Protein AF-0000000075185387 (afdb_homodimer)

Organism: Armillaria gallica (NCBI:txid47427)

Secondary structure (DSSP, 8-state):
-----EEEEE-SGGGSHHHHHHH-TT-EEEEEEEEETEEEEE-TTSSEEEEE--STT-EEEEEEEEE-HHHHHHHHHHTTTTTS-EEEEEEEEE--SSSSPPEEEEEEEEE-SS--S-----HHHHHHHHHHHHHHHHHT--HHHIIIIITTTS----/-----EEEEE-SGGGSHHHHHHH-TT-EEEEEEEEETEEEEE-TTSSEEEEE--STT-EEEEEEEEE-HHHHHHHHHHTTTTTS-EEEEEEEEE--SSSSPPEEEEEEEEE-SS--S-----HHHHHHHHHHHHHHHHHT--HHHIIIIITTTS----

Foldseek 3Di:
DPQDKFKAWDQWLVLQVVVLCVLAVPKAWDAKKKAPQKAWAQFPVQTIAIDGHPDPPHITITTIIIGTPVSVVSVCVVCVPPPQWHWDFGWIWGDDPPPDDIDTDTHTDTHRPPTPDHDAHDPVRLVSRLSSVVSCVVRPNDVVSCVVHVCVHRPNPD/DPQDKFKAWDQWLVLQVVVLCVLAVPKAWDAKKKAPQKAWAQFPVQTIAIDGHPDPPHITITTIIIGTPVSVVSVCVVCVPPPQWHWDFGWIWGDDPPPDDIDTDTHTDTHRPPTPDHDAHDPVRLVSRLSSVVSCVVRPNDVVSCVVHVCVHRPNPD

Radius of gyration: 22.97 Å; Cα contacts (8 Å, |Δi|>4): 679; chains: 2; bounding box: 40×70×56 Å

Solvent-accessible surface area (backbone atoms only — not comparable to full-atom values): 16876 Å² total; per-residue (Å²): 124,83,75,62,67,43,40,36,47,29,68,43,51,57,32,14,58,70,57,35,47,51,66,22,72,76,51,39,82,73,44,42,24,36,34,69,44,20,34,63,43,28,13,71,87,16,45,66,36,54,42,84,32,87,54,88,84,31,47,32,69,34,34,31,30,42,28,42,60,67,35,48,54,40,46,36,60,78,46,36,58,68,80,58,18,34,85,39,81,43,70,25,36,37,57,54,86,82,77,53,75,65,41,78,41,71,19,44,34,74,29,32,85,80,54,79,46,78,45,58,55,38,74,74,46,40,57,45,36,49,51,7,48,54,44,36,46,74,69,62,48,56,64,67,56,43,54,67,46,52,44,73,59,40,69,78,89,119,123,84,75,60,68,42,41,35,48,29,68,44,51,58,33,14,57,69,58,36,46,52,66,22,71,76,50,38,83,74,45,43,25,37,35,71,44,20,35,64,44,28,13,70,87,16,44,65,37,54,41,83,32,86,55,89,85,32,45,32,68,33,34,31,29,42,28,42,60,68,35,49,53,40,47,36,59,78,47,36,57,69,79,58,17,34,85,40,80,42,70,26,36,38,59,54,86,81,78,53,76,66,43,80,41,73,19,43,33,73,30,33,84,80,52,79,46,80,45,57,54,37,75,75,46,37,57,45,35,49,49,6,49,53,44,36,46,74,70,62,47,56,63,66,56,42,53,69,46,51,46,71,59,41,68,79,89,119

pLDDT: mean 96.01, std 7.65, range [38.62, 98.94]

Nearest PDB structures (foldseek):
  3cry-assembly1_B  TM=8.091E-01  e=7.549E-11  Homo sapiens
  1vkb-assembly1_A  TM=7.423E-01  e=2.861E-06  Mus musculus
  3jud-assembly1_A  TM=7.050E-01  e=1.858E-05  Homo sapiens
  3juc-assembly1_A  TM=7.286E-01  e=2.610E-05  Homo sapiens
  3jub-assembly1_A  TM=7.193E-01  e=4.601E-05  Homo sapiens

Structure (mmCIF, N/CA/C/O backbone):
data_AF-0000000075185387-model_v1
#
loop_
_entity.id
_entity.type
_entity.pdbx_description
1 polymer gamma-glutamylcyclotransferase
#
loop_
_atom_site.group_PDB
_atom_site.id
_atom_site.type_symbol
_atom_site.label_atom_id
_atom_site.label_alt_id
_atom_site.label_comp_id
_atom_site.label_asym_id
_atom_site.label_entity_id
_atom_site.label_seq_id
_atom_site.pdbx_PDB_ins_code
_atom_site.Cartn_x
_atom_site.Cartn_y
_atom_site.Cartn_z
_atom_site.occupancy
_atom_site.B_iso_or_equiv
_atom_site.auth_seq_id
_atom_site.auth_comp_id
_atom_site.auth_asym_id
_atom_site.auth_atom_id
_atom_site.pdbx_PDB_model_num
ATOM 1 N N . MET A 1 1 ? -2.414 9.75 -19.688 1 38.62 1 MET A N 1
ATOM 2 C CA . MET A 1 1 ? -1.38 8.781 -20.047 1 38.62 1 MET A CA 1
ATOM 3 C C . MET A 1 1 ? -1.893 7.355 -19.891 1 38.62 1 MET A C 1
ATOM 5 O O . MET A 1 1 ? -2.756 7.09 -19.047 1 38.62 1 MET A O 1
ATOM 9 N N . THR A 1 2 ? -1.981 6.668 -20.922 1 44.62 2 THR A N 1
ATOM 10 C CA . THR A 1 2 ? -2.461 5.293 -20.922 1 44.62 2 THR A CA 1
ATOM 11 C C . THR A 1 2 ? -1.855 4.512 -19.766 1 44.62 2 THR A C 1
ATOM 13 O O . THR A 1 2 ? -0.632 4.402 -19.656 1 44.62 2 THR A O 1
ATOM 16 N N . GLU A 1 3 ? -2.48 4.59 -18.641 1 63.81 3 GLU A N 1
ATOM 17 C CA . GLU A 1 3 ? -1.927 3.896 -17.484 1 63.81 3 GLU A CA 1
ATOM 18 C C . GLU A 1 3 ? -1.497 2.477 -17.844 1 63.81 3 GLU A C 1
ATOM 20 O O . GLU A 1 3 ? -2.273 1.717 -18.422 1 63.81 3 GLU A O 1
ATOM 25 N N . ILE A 1 4 ? -0.203 2.27 -18 1 80.69 4 ILE A N 1
ATOM 26 C CA . ILE A 1 4 ? 0.377 0.968 -18.312 1 80.69 4 ILE A CA 1
ATOM 27 C C . ILE A 1 4 ? -0.103 -0.068 -17.297 1 80.69 4 ILE A C 1
ATOM 29 O O . ILE A 1 4 ? -0.065 0.173 -16.078 1 80.69 4 ILE A O 1
ATOM 33 N N . ALA A 1 5 ? -0.858 -0.97 -17.719 1 93.12 5 ALA A N 1
ATOM 34 C CA . ALA A 1 5 ? -1.354 -2.059 -16.891 1 93.12 5 ALA A CA 1
ATOM 35 C C . ALA A 1 5 ? -0.392 -3.244 -16.906 1 93.12 5 ALA A C 1
ATOM 37 O O . ALA A 1 5 ? 0.319 -3.463 -17.891 1 93.12 5 ALA A O 1
ATOM 38 N N . THR A 1 6 ? -0.273 -3.875 -15.828 1 97.88 6 THR A N 1
ATOM 39 C CA . THR A 1 6 ? 0.539 -5.074 -15.648 1 97.88 6 THR A CA 1
ATOM 40 C C . THR A 1 6 ? -0.337 -6.273 -15.289 1 97.88 6 THR A C 1
ATOM 42 O O . THR A 1 6 ? -1.258 -6.152 -14.484 1 97.88 6 THR A O 1
ATOM 45 N N . PHE A 1 7 ? -0.142 -7.348 -15.984 1 98.75 7 PHE A N 1
ATOM 46 C CA . PHE A 1 7 ? -0.748 -8.602 -15.547 1 98.75 7 PHE A CA 1
ATOM 47 C C . PHE A 1 7 ? 0.089 -9.258 -14.453 1 98.75 7 PHE A C 1
ATOM 49 O O . PHE A 1 7 ? 1.302 -9.422 -14.609 1 98.75 7 PHE A O 1
ATOM 56 N N . TYR A 1 8 ? -0.536 -9.531 -13.367 1 98.94 8 TYR A N 1
ATOM 57 C CA . TYR A 1 8 ? 0.112 -10.039 -12.164 1 98.94 8 TYR A CA 1
ATOM 58 C C . TYR A 1 8 ? -0.427 -11.422 -11.797 1 98.94 8 TYR A C 1
ATOM 60 O O . TYR A 1 8 ? -1.643 -11.625 -11.758 1 98.94 8 TYR A O 1
ATOM 68 N N . PHE A 1 9 ? 0.487 -12.414 -11.578 1 98.94 9 PHE A N 1
ATOM 69 C CA . PHE A 1 9 ? 0.147 -13.773 -11.156 1 98.94 9 PHE A CA 1
ATOM 70 C C . PHE A 1 9 ? 0.43 -13.961 -9.672 1 98.94 9 PHE A C 1
ATOM 72 O O . PHE A 1 9 ? 1.589 -13.969 -9.25 1 98.94 9 PHE A O 1
ATOM 79 N N . ALA A 1 10 ? -0.583 -14.133 -8.906 1 98.94 10 ALA A N 1
ATOM 80 C CA . ALA A 1 10 ? -0.498 -14.352 -7.469 1 98.94 10 ALA A CA 1
ATOM 81 C C . ALA A 1 10 ? -0.565 -15.836 -7.125 1 98.94 10 ALA A C 1
ATOM 83 O O . ALA A 1 10 ? -1.501 -16.531 -7.531 1 98.94 10 ALA A O 1
ATOM 84 N N . TYR A 1 11 ? 0.367 -16.281 -6.332 1 98.94 11 TYR A N 1
ATOM 85 C CA . TYR A 1 11 ? 0.376 -17.703 -6.008 1 98.94 11 TYR A CA 1
ATOM 86 C C . TYR A 1 11 ? 0.516 -17.922 -4.508 1 98.94 11 TYR A C 1
ATOM 88 O O . TYR A 1 11 ? 0.38 -19.047 -4.02 1 98.94 11 TYR A O 1
ATOM 96 N N . GLY A 1 12 ? 0.825 -16.891 -3.742 1 98.69 12 GLY A N 1
ATOM 97 C CA . GLY A 1 12 ? 0.916 -16.969 -2.293 1 98.69 12 GLY A CA 1
ATOM 98 C C . GLY A 1 12 ? -0.316 -16.438 -1.589 1 98.69 12 GLY A C 1
ATOM 99 O O . GLY A 1 12 ? -1.442 -16.797 -1.932 1 98.69 12 GLY A O 1
ATOM 100 N N . SER A 1 13 ? -0.056 -15.57 -0.563 1 97.88 13 SER A N 1
ATOM 101 C CA . SER A 1 13 ? -1.166 -15.094 0.258 1 97.88 13 SER A CA 1
ATOM 102 C C . SER A 1 13 ? -2.072 -14.156 -0.526 1 97.88 13 SER A C 1
ATOM 104 O O . SER A 1 13 ? -3.213 -13.906 -0.132 1 97.88 13 SER A O 1
ATOM 106 N N . ASN A 1 14 ? -1.601 -13.602 -1.634 1 98.56 14 ASN A N 1
ATOM 107 C CA . ASN A 1 14 ? -2.436 -12.742 -2.463 1 98.56 14 ASN A CA 1
ATOM 108 C C . ASN A 1 14 ? -3.49 -13.539 -3.221 1 98.56 14 ASN A C 1
ATOM 110 O O . ASN A 1 14 ? -4.277 -12.977 -3.982 1 98.56 14 ASN A O 1
ATOM 114 N N . LEU A 1 15 ? -3.568 -14.836 -2.996 1 98.88 15 LEU A N 1
ATOM 115 C CA . LEU A 1 15 ? -4.738 -15.609 -3.381 1 98.88 15 LEU A CA 1
ATOM 116 C C . LEU A 1 15 ? -5.965 -15.18 -2.58 1 98.88 15 LEU A C 1
ATOM 118 O O . LEU A 1 15 ? -7.102 -15.453 -2.984 1 98.88 15 LEU A O 1
ATOM 122 N N . TRP A 1 16 ? -5.715 -14.68 -1.366 1 98.75 16 TRP A N 1
ATOM 123 C CA . TRP A 1 16 ? -6.793 -14.117 -0.561 1 98.75 16 TRP A CA 1
ATOM 124 C C . TRP A 1 16 ? -7.301 -12.812 -1.166 1 98.75 16 TRP A C 1
ATOM 126 O O . TRP A 1 16 ? -6.676 -11.766 -1.002 1 98.75 16 TRP A O 1
ATOM 136 N N . ARG A 1 17 ? -8.422 -12.875 -1.747 1 98.44 17 ARG A N 1
ATOM 137 C CA . ARG A 1 17 ? -8.93 -11.758 -2.541 1 98.44 17 ARG A CA 1
ATOM 138 C C . ARG A 1 17 ? -9.133 -10.516 -1.678 1 98.44 17 ARG A C 1
ATOM 140 O O . ARG A 1 17 ? -8.906 -9.398 -2.133 1 98.44 17 ARG A O 1
ATOM 147 N N . GLU A 1 18 ? -9.609 -10.664 -0.515 1 97.19 18 GLU A N 1
ATOM 148 C CA . GLU A 1 18 ? -9.773 -9.523 0.374 1 97.19 18 GLU A CA 1
ATOM 149 C C . GLU A 1 18 ? -8.445 -8.812 0.614 1 97.19 18 GLU A C 1
ATOM 151 O O . GLU A 1 18 ? -8.383 -7.582 0.632 1 97.19 18 GLU A O 1
ATOM 156 N N . GLN A 1 19 ? -7.383 -9.578 0.832 1 96.69 19 GLN A N 1
ATOM 157 C CA . GLN A 1 19 ? -6.055 -9 0.987 1 96.69 19 GLN A CA 1
ATOM 158 C C . GLN A 1 19 ? -5.645 -8.219 -0.26 1 96.69 19 GLN A C 1
ATOM 160 O O . GLN A 1 19 ? -5.098 -7.121 -0.159 1 96.69 19 GLN A O 1
ATOM 165 N N . MET A 1 20 ? -5.906 -8.742 -1.462 1 97.81 20 MET A N 1
ATOM 166 C CA . MET A 1 20 ? -5.578 -8.062 -2.711 1 97.81 20 MET A CA 1
ATOM 167 C C . MET A 1 20 ? -6.348 -6.746 -2.834 1 97.81 20 MET A C 1
ATOM 169 O O . MET A 1 20 ? -5.785 -5.734 -3.254 1 97.81 20 MET A O 1
ATOM 173 N N . ASN A 1 21 ? -7.59 -6.801 -2.443 1 96 21 ASN A N 1
ATOM 174 C CA . ASN A 1 21 ? -8.414 -5.598 -2.523 1 96 21 ASN A CA 1
ATOM 175 C C . ASN A 1 21 ? -7.895 -4.5 -1.598 1 96 21 ASN A C 1
ATOM 177 O O . ASN A 1 21 ? -7.996 -3.314 -1.916 1 96 21 ASN A O 1
ATOM 181 N N . LEU A 1 22 ? -7.387 -4.922 -0.472 1 92.69 22 LEU A N 1
ATOM 182 C CA . LEU A 1 22 ? -6.84 -3.967 0.484 1 92.69 22 LEU A CA 1
ATOM 183 C C . LEU A 1 22 ? -5.516 -3.396 -0.016 1 92.69 22 LEU A C 1
ATOM 185 O O . LEU A 1 22 ? -5.289 -2.186 0.058 1 92.69 22 LEU A O 1
ATOM 189 N N . ARG A 1 23 ? -4.68 -4.191 -0.565 1 93.81 23 ARG A N 1
ATOM 190 C CA . ARG A 1 23 ? -3.346 -3.795 -1.008 1 93.81 23 ARG A CA 1
ATOM 191 C C . ARG A 1 23 ? -3.412 -3.037 -2.33 1 93.81 23 ARG A C 1
ATOM 193 O O . ARG A 1 23 ? -2.678 -2.068 -2.533 1 93.81 23 ARG A O 1
ATOM 200 N N . CYS A 1 24 ? -4.254 -3.516 -3.184 1 95.62 24 CYS A N 1
ATOM 201 C CA . CYS A 1 24 ? -4.402 -3.031 -4.551 1 95.62 24 CYS A CA 1
ATOM 202 C C . CYS A 1 24 ? -5.863 -2.76 -4.879 1 95.62 24 CYS A C 1
ATOM 204 O O . CYS A 1 24 ? -6.5 -3.539 -5.594 1 95.62 24 CYS A O 1
ATOM 206 N N . PRO A 1 25 ? -6.301 -1.621 -4.508 1 92.5 25 PRO A N 1
ATOM 207 C CA . PRO A 1 25 ? -7.738 -1.376 -4.625 1 92.5 25 PRO A CA 1
ATOM 208 C C . PRO A 1 25 ? -8.211 -1.287 -6.074 1 92.5 25 PRO A C 1
ATOM 210 O O . PRO A 1 25 ? -9.398 -1.481 -6.355 1 92.5 25 PRO A O 1
ATOM 213 N N . GLU A 1 26 ? -7.332 -1.021 -6.977 1 93.5 26 GLU A N 1
ATOM 214 C CA . GLU A 1 26 ? -7.742 -0.862 -8.367 1 93.5 26 GLU A CA 1
ATOM 215 C C . GLU A 1 26 ? -7.527 -2.148 -9.156 1 93.5 26 GLU A C 1
ATOM 217 O O . GLU A 1 26 ? -7.613 -2.152 -10.391 1 93.5 26 GLU A O 1
ATOM 222 N N . ASN A 1 27 ? -7.199 -3.205 -8.43 1 97.06 27 ASN A N 1
ATOM 223 C CA . ASN A 1 27 ? -6.922 -4.449 -9.141 1 97.06 27 ASN A CA 1
ATOM 224 C C . ASN A 1 27 ? -8.156 -4.977 -9.859 1 97.06 27 ASN A C 1
ATOM 226 O O . ASN A 1 27 ? -9.289 -4.695 -9.445 1 97.06 27 ASN A O 1
ATOM 230 N N . ASN A 1 28 ? -7.953 -5.727 -10.945 1 98.12 28 ASN A N 1
ATOM 231 C CA . ASN A 1 28 ? -8.992 -6.453 -11.672 1 98.12 28 ASN A CA 1
ATOM 232 C C . ASN A 1 28 ? -8.688 -7.945 -11.734 1 98.12 28 ASN A C 1
ATOM 234 O O . ASN A 1 28 ? -7.734 -8.359 -12.391 1 98.12 28 ASN A O 1
ATOM 238 N N . PHE A 1 29 ? -9.547 -8.672 -11.086 1 98.5 29 PHE A N 1
ATOM 239 C CA . PHE A 1 29 ? -9.398 -10.125 -11.086 1 98.5 29 PHE A CA 1
ATOM 240 C C . PHE A 1 29 ? -9.789 -10.711 -12.438 1 98.5 29 PHE A C 1
ATOM 242 O O . PHE A 1 29 ? -10.898 -10.477 -12.922 1 98.5 29 PHE A O 1
ATOM 249 N N . LEU A 1 30 ? -8.898 -11.531 -13.039 1 97.81 30 LEU A N 1
ATOM 250 C CA . LEU A 1 30 ? -9.148 -12.062 -14.375 1 97.81 30 LEU A CA 1
ATOM 251 C C . LEU A 1 30 ? -9.539 -13.531 -14.312 1 97.81 30 LEU A C 1
ATOM 253 O O . LEU A 1 30 ? -10.211 -14.039 -15.211 1 97.81 30 LEU A O 1
ATOM 257 N N . GLY A 1 31 ? -9.047 -14.258 -13.281 1 98.12 31 GLY A N 1
ATOM 258 C CA . GLY A 1 31 ? -9.367 -15.672 -13.141 1 98.12 31 GLY A CA 1
ATOM 259 C C . GLY A 1 31 ? -8.188 -16.516 -12.695 1 98.12 31 GLY A C 1
ATOM 260 O O . GLY A 1 31 ? -7.184 -15.977 -12.219 1 98.12 31 GLY A O 1
ATOM 261 N N . VAL A 1 32 ? -8.414 -17.859 -12.844 1 98.75 32 VAL A N 1
ATOM 262 C CA . VAL A 1 32 ? -7.395 -18.828 -12.438 1 98.75 32 VAL A CA 1
ATOM 263 C C . VAL A 1 32 ? -6.344 -18.969 -13.531 1 98.75 32 VAL A C 1
ATOM 265 O O . VAL A 1 32 ? -6.68 -19.016 -14.719 1 98.75 32 VAL A O 1
ATOM 268 N N . GLY A 1 33 ? -5.109 -18.938 -13.133 1 98.81 33 GLY A N 1
ATOM 269 C CA . GLY A 1 33 ? -4 -19.141 -14.047 1 98.81 33 GLY A CA 1
ATOM 270 C C . GLY A 1 33 ? -3.148 -20.359 -13.695 1 98.81 33 GLY A C 1
ATOM 271 O O . GLY A 1 33 ? -3.229 -20.859 -12.578 1 98.81 33 GLY A O 1
ATOM 272 N N . LEU A 1 34 ? -2.418 -20.766 -14.68 1 98.75 34 LEU A N 1
ATOM 273 C CA . LEU A 1 34 ? -1.511 -21.891 -14.516 1 98.75 34 LEU A CA 1
ATOM 274 C C . LEU A 1 34 ? -0.102 -21.531 -14.969 1 98.75 34 LEU A C 1
ATOM 276 O O . LEU A 1 34 ? 0.104 -21.156 -16.125 1 98.75 34 LEU A O 1
ATOM 280 N N . LEU A 1 35 ? 0.828 -21.5 -14.039 1 98.88 35 LEU A N 1
ATOM 281 C CA . LEU A 1 35 ? 2.252 -21.375 -14.336 1 98.88 35 LEU A CA 1
ATOM 282 C C . LEU A 1 35 ? 2.893 -22.75 -14.516 1 98.88 35 LEU A C 1
ATOM 284 O O . LEU A 1 35 ? 3.131 -23.453 -13.539 1 98.88 35 LEU A O 1
ATOM 288 N N . LYS A 1 36 ? 3.203 -23.078 -15.719 1 98.19 36 LYS A N 1
ATOM 289 C CA . LYS A 1 36 ? 3.658 -24.438 -16.047 1 98.19 36 LYS A CA 1
ATOM 290 C C . LYS A 1 36 ? 5.137 -24.609 -15.711 1 98.19 36 LYS A C 1
ATOM 292 O O . LYS A 1 36 ? 5.922 -23.672 -15.836 1 98.19 36 LYS A O 1
ATOM 297 N N . GLU A 1 37 ? 5.496 -25.766 -15.289 1 98.25 37 GLU A N 1
ATOM 298 C CA . GLU A 1 37 ? 6.871 -26.219 -15.094 1 98.25 37 GLU A CA 1
ATOM 299 C C . GLU A 1 37 ? 7.539 -25.453 -13.953 1 98.25 37 GLU A C 1
ATOM 301 O O . GLU A 1 37 ? 8.727 -25.125 -14.023 1 98.25 37 GLU A O 1
ATOM 306 N N . TRP A 1 38 ? 6.789 -25.094 -12.945 1 98.75 38 TRP A N 1
ATOM 307 C CA . TRP A 1 38 ? 7.238 -24.547 -11.664 1 98.75 38 TRP A CA 1
ATOM 308 C C . TRP A 1 38 ? 6.645 -25.344 -10.5 1 98.75 38 TRP A C 1
ATOM 310 O O . TRP A 1 38 ? 5.578 -25.953 -10.633 1 98.75 38 TRP A O 1
ATOM 320 N N . ARG A 1 39 ? 7.289 -25.297 -9.406 1 98.75 39 ARG A N 1
ATOM 321 C CA . ARG A 1 39 ? 6.812 -25.969 -8.203 1 98.75 39 ARG A CA 1
ATOM 322 C C . ARG A 1 39 ? 6.621 -24.984 -7.062 1 98.75 39 ARG A C 1
ATOM 324 O O . ARG A 1 39 ? 7.48 -24.141 -6.809 1 98.75 39 ARG A O 1
ATOM 331 N N . TRP A 1 40 ? 5.5 -25.062 -6.398 1 98.81 40 TRP A N 1
ATOM 332 C CA . TRP A 1 40 ? 5.145 -24.25 -5.23 1 98.81 40 TRP A CA 1
ATOM 333 C C . TRP A 1 40 ? 5.762 -24.844 -3.963 1 98.81 40 TRP A C 1
ATOM 335 O O . TRP A 1 40 ? 5.77 -26.062 -3.775 1 98.81 40 TRP A O 1
ATOM 345 N N . PHE A 1 41 ? 6.301 -24.016 -3.066 1 98.81 41 PHE A N 1
ATOM 346 C CA . PHE A 1 41 ? 6.816 -24.469 -1.782 1 98.81 41 PHE A CA 1
ATOM 347 C C . PHE A 1 41 ? 6.918 -23.312 -0.796 1 98.81 41 PHE A C 1
ATOM 349 O O . PHE A 1 41 ? 6.617 -22.172 -1.143 1 98.81 41 PHE A O 1
ATOM 356 N N . ILE A 1 42 ? 7.191 -23.609 0.501 1 98.94 42 ILE A N 1
ATOM 357 C CA . ILE A 1 42 ? 7.5 -22.594 1.507 1 98.94 42 ILE A CA 1
ATOM 358 C C . ILE A 1 42 ? 9.016 -22.469 1.663 1 98.94 42 ILE A C 1
ATOM 360 O O . ILE A 1 42 ? 9.711 -23.469 1.874 1 98.94 42 ILE A O 1
ATOM 364 N N . ASN A 1 43 ? 9.477 -21.266 1.512 1 98.62 43 ASN A N 1
ATOM 365 C CA . ASN A 1 43 ? 10.922 -21.047 1.551 1 98.62 43 ASN A CA 1
ATOM 366 C C . ASN A 1 43 ? 11.414 -20.828 2.977 1 98.62 43 ASN A C 1
ATOM 368 O O . ASN A 1 43 ? 10.641 -20.938 3.932 1 98.62 43 ASN A O 1
ATOM 372 N N . LYS A 1 44 ? 12.664 -20.453 3.104 1 98.38 44 LYS A N 1
ATOM 373 C CA . LYS A 1 44 ? 13.328 -20.359 4.402 1 98.38 44 LYS A CA 1
ATOM 374 C C . LYS A 1 44 ? 12.797 -19.188 5.219 1 98.38 44 LYS A C 1
ATOM 376 O O . LYS A 1 44 ? 12.898 -19.188 6.445 1 98.38 44 LYS A O 1
ATOM 381 N N . ARG A 1 45 ? 12.266 -18.219 4.598 1 97.81 45 ARG A N 1
ATOM 382 C CA . ARG A 1 45 ? 11.672 -17.094 5.32 1 97.81 45 ARG A CA 1
ATOM 383 C C . ARG A 1 45 ? 10.297 -17.453 5.863 1 97.81 45 ARG A C 1
ATOM 385 O O . ARG A 1 45 ? 9.727 -16.719 6.664 1 97.81 45 ARG A O 1
ATOM 392 N N . GLY A 1 46 ? 9.75 -18.562 5.371 1 98.62 46 GLY A N 1
ATOM 393 C CA . GLY A 1 46 ? 8.453 -19.031 5.852 1 98.62 46 GLY A CA 1
ATOM 394 C C . GLY A 1 46 ? 7.297 -18.578 4.988 1 98.62 46 GLY A C 1
ATOM 395 O O . GLY A 1 46 ? 6.152 -18.547 5.438 1 98.62 46 GLY A O 1
ATOM 396 N N . TYR A 1 47 ? 7.574 -18.156 3.75 1 98.75 47 TYR A N 1
ATOM 397 C CA . TYR A 1 47 ? 6.543 -17.688 2.83 1 98.75 47 TYR A CA 1
ATOM 398 C C . TYR A 1 47 ? 6.559 -18.5 1.539 1 98.75 47 TYR A C 1
ATOM 400 O O . TYR A 1 47 ? 7.574 -19.109 1.192 1 98.75 47 TYR A O 1
ATOM 408 N N . ALA A 1 48 ? 5.441 -18.5 0.852 1 98.88 48 ALA A N 1
ATOM 409 C CA . ALA A 1 48 ? 5.32 -19.234 -0.405 1 98.88 48 ALA A CA 1
ATOM 410 C C . ALA A 1 48 ? 6.32 -18.719 -1.438 1 98.88 48 ALA A C 1
ATOM 412 O O . ALA A 1 48 ? 6.594 -17.516 -1.505 1 98.88 48 ALA A O 1
ATOM 413 N N . ASN A 1 49 ? 6.789 -19.609 -2.203 1 98.88 49 ASN A N 1
ATOM 414 C CA . ASN A 1 49 ? 7.668 -19.328 -3.334 1 98.88 49 ASN A CA 1
ATOM 415 C C . ASN A 1 49 ? 7.48 -20.359 -4.449 1 98.88 49 ASN A C 1
ATOM 417 O O . ASN A 1 49 ? 6.68 -21.297 -4.312 1 98.88 49 ASN A O 1
ATOM 421 N N . VAL A 1 50 ? 8.102 -20.078 -5.59 1 98.88 50 VAL A N 1
ATOM 422 C CA . VAL A 1 50 ? 8.07 -21.031 -6.699 1 98.88 50 VAL A CA 1
ATOM 423 C C . VAL A 1 50 ? 9.484 -21.219 -7.258 1 98.88 50 VAL A C 1
ATOM 425 O O . VAL A 1 50 ? 10.312 -20.312 -7.176 1 98.88 50 VAL A O 1
ATOM 428 N N . VAL A 1 51 ? 9.742 -22.391 -7.754 1 98.69 51 VAL A N 1
ATOM 429 C CA . VAL A 1 51 ? 11.023 -22.734 -8.375 1 98.69 51 VAL A CA 1
ATOM 430 C C . VAL A 1 51 ? 10.781 -23.5 -9.664 1 98.69 51 VAL A C 1
ATOM 432 O O . VAL A 1 51 ? 9.828 -24.281 -9.766 1 98.69 51 VAL A O 1
ATOM 435 N N . PRO A 1 52 ? 11.625 -23.234 -10.711 1 98.25 52 PRO A N 1
ATOM 436 C CA . PRO A 1 52 ? 11.461 -24.062 -11.906 1 98.25 52 PRO A CA 1
ATOM 437 C C . PRO A 1 52 ? 11.562 -25.562 -11.602 1 98.25 52 PRO A C 1
ATOM 439 O O . PRO A 1 52 ? 12.383 -25.969 -10.781 1 98.25 52 PRO A O 1
ATOM 442 N N . SER A 1 53 ? 10.727 -26.297 -12.211 1 97.75 53 SER A N 1
ATOM 443 C CA . SER A 1 53 ? 10.719 -27.734 -12.008 1 97.75 53 SER A CA 1
ATOM 444 C C . SER A 1 53 ? 10.328 -28.469 -13.289 1 97.75 53 SER A C 1
ATOM 446 O O . SER A 1 53 ? 9.359 -28.109 -13.953 1 97.75 53 SER A O 1
ATOM 448 N N . LYS A 1 54 ? 11.07 -29.562 -13.641 1 92.5 54 LYS A N 1
ATOM 449 C CA . LYS A 1 54 ? 10.797 -30.375 -14.82 1 92.5 54 LYS A CA 1
ATOM 450 C C . LYS A 1 54 ? 10.078 -31.672 -14.438 1 92.5 54 LYS A C 1
ATOM 452 O O . LYS A 1 54 ? 9.836 -32.531 -15.289 1 92.5 54 LYS A O 1
ATOM 457 N N . GLU A 1 55 ? 9.82 -31.719 -13.195 1 93.62 55 GLU A N 1
ATOM 458 C CA . GLU A 1 55 ? 9.086 -32.906 -12.758 1 93.62 55 GLU A CA 1
ATOM 459 C C . GLU A 1 55 ? 7.664 -32.906 -13.305 1 93.62 55 GLU A C 1
ATOM 461 O O . GLU A 1 55 ? 7.004 -31.859 -13.328 1 93.62 55 GLU A O 1
ATOM 466 N N . ALA A 1 56 ? 7.254 -34.094 -13.773 1 90.31 56 ALA A N 1
ATOM 467 C CA . ALA A 1 56 ? 5.926 -34.219 -14.367 1 90.31 56 ALA A CA 1
ATOM 468 C C . ALA A 1 56 ? 4.84 -33.812 -13.383 1 90.31 56 ALA A C 1
ATOM 470 O O . ALA A 1 56 ? 4.844 -34.219 -12.227 1 90.31 56 ALA A O 1
ATOM 471 N N . GLY A 1 57 ? 3.936 -32.875 -13.742 1 89.75 57 GLY A N 1
ATOM 472 C CA . GLY A 1 57 ? 2.812 -32.469 -12.914 1 89.75 57 GLY A CA 1
ATOM 473 C C . GLY A 1 57 ? 3.078 -31.188 -12.148 1 89.75 57 GLY A C 1
ATOM 474 O O . GLY A 1 57 ? 2.152 -30.578 -11.609 1 89.75 57 GLY A O 1
ATOM 475 N N . ASP A 1 58 ? 4.402 -30.844 -12.086 1 96.44 58 ASP A N 1
ATOM 476 C CA . ASP A 1 58 ? 4.723 -29.609 -11.383 1 96.44 58 ASP A CA 1
ATOM 477 C C . ASP A 1 58 ? 4.242 -28.391 -12.172 1 96.44 58 ASP A C 1
ATOM 479 O O . ASP A 1 58 ? 4.863 -28 -13.156 1 96.44 58 ASP A O 1
ATOM 483 N N . ASP A 1 59 ? 3.193 -27.891 -11.773 1 98.19 59 ASP A N 1
ATOM 484 C CA . ASP A 1 59 ? 2.584 -26.641 -12.211 1 98.19 59 ASP A CA 1
ATOM 485 C C . ASP A 1 59 ? 2.01 -25.859 -11.031 1 98.19 59 ASP A C 1
ATOM 487 O O . ASP A 1 59 ? 1.643 -26.453 -10.008 1 98.19 59 ASP A O 1
ATOM 491 N N . VAL A 1 60 ? 1.967 -24.609 -11.156 1 98.94 60 VAL A N 1
ATOM 492 C CA . VAL A 1 60 ? 1.467 -23.781 -10.062 1 98.94 60 VAL A CA 1
ATOM 493 C C . VAL A 1 60 ? 0.161 -23.109 -10.484 1 98.94 60 VAL A C 1
ATOM 495 O O . VAL A 1 60 ? 0.125 -22.375 -11.469 1 98.94 60 VAL A O 1
ATOM 498 N N . TYR A 1 61 ? -0.887 -23.422 -9.742 1 98.94 61 TYR A N 1
ATOM 499 C CA . TYR A 1 61 ? -2.141 -22.703 -9.891 1 98.94 61 TYR A CA 1
ATOM 500 C C . TYR A 1 61 ? -2.115 -21.406 -9.094 1 98.94 61 TYR A C 1
ATOM 502 O O . TYR A 1 61 ? -1.578 -21.359 -7.984 1 98.94 61 TYR A O 1
ATOM 510 N N . GLY A 1 62 ? -2.684 -20.391 -9.594 1 98.94 62 GLY A N 1
ATOM 511 C CA . GLY A 1 62 ? -2.799 -19.109 -8.93 1 98.94 62 GLY A CA 1
ATOM 512 C C . GLY A 1 62 ? -3.859 -18.203 -9.539 1 98.94 62 GLY A C 1
ATOM 513 O O . GLY A 1 62 ? -4.777 -18.688 -10.211 1 98.94 62 GLY A O 1
ATOM 514 N N . PHE A 1 63 ? -3.828 -16.984 -9.172 1 98.94 63 PHE A N 1
ATOM 515 C CA . PHE A 1 63 ? -4.773 -16 -9.688 1 98.94 63 PHE A CA 1
ATOM 516 C C . PHE A 1 63 ? -4.078 -15.008 -10.609 1 98.94 63 PHE A C 1
ATOM 518 O O . PHE A 1 63 ? -2.949 -14.586 -10.336 1 98.94 63 PHE A O 1
ATOM 525 N N . LEU A 1 64 ? -4.77 -14.602 -11.656 1 98.75 64 LEU A N 1
ATOM 526 C CA . LEU A 1 64 ? -4.32 -13.531 -12.539 1 98.75 64 LEU A CA 1
ATOM 527 C C . LEU A 1 64 ? -5.102 -12.25 -12.281 1 98.75 64 LEU A C 1
ATOM 529 O O . LEU A 1 64 ? -6.328 -12.273 -12.156 1 98.75 64 LEU A O 1
ATOM 533 N N . TYR A 1 65 ? -4.359 -11.172 -12.117 1 98.81 65 TYR A N 1
ATOM 534 C CA . TYR A 1 65 ? -4.926 -9.836 -11.969 1 98.81 65 TYR A CA 1
ATOM 535 C C . TYR A 1 65 ? -4.379 -8.891 -13.031 1 98.81 65 TYR A C 1
ATOM 537 O O . TYR A 1 65 ? -3.248 -9.055 -13.492 1 98.81 65 TYR A O 1
ATOM 545 N N . LYS A 1 66 ? -5.176 -8.016 -13.398 1 98.56 66 LYS A N 1
ATOM 546 C CA . LYS A 1 66 ? -4.695 -6.789 -14.031 1 98.56 66 LYS A CA 1
ATOM 547 C C . LYS A 1 66 ? -4.527 -5.672 -13.008 1 98.56 66 LYS A C 1
ATOM 549 O O . LYS A 1 66 ? -5.453 -5.371 -12.25 1 98.56 66 LYS A O 1
ATOM 554 N N . ILE A 1 67 ? -3.277 -5.047 -12.922 1 98.25 67 ILE A N 1
ATOM 555 C CA . ILE A 1 67 ? -3.027 -4.02 -11.914 1 98.25 67 ILE A CA 1
ATOM 556 C C . ILE A 1 67 ? -2.395 -2.797 -12.578 1 98.25 67 ILE A C 1
ATOM 558 O O . ILE A 1 67 ? -1.728 -2.916 -13.609 1 98.25 67 ILE A O 1
ATOM 562 N N . ASN A 1 68 ? -2.639 -1.6 -11.977 1 96.81 68 ASN A N 1
ATOM 563 C CA . ASN A 1 68 ? -1.986 -0.392 -12.469 1 96.81 68 ASN A CA 1
ATOM 564 C C . ASN A 1 68 ? -0.632 -0.173 -11.805 1 96.81 68 ASN A C 1
ATOM 566 O O . ASN A 1 68 ? -0.21 -0.975 -10.969 1 96.81 68 ASN A O 1
ATOM 570 N N . THR A 1 69 ? 0.048 0.801 -12.242 1 95.94 69 THR A N 1
ATOM 571 C CA . THR A 1 69 ? 1.411 1.058 -11.789 1 95.94 69 THR A CA 1
ATOM 572 C C . THR A 1 69 ? 1.443 1.303 -10.289 1 95.94 69 THR A C 1
ATOM 574 O O . THR A 1 69 ? 2.354 0.837 -9.594 1 95.94 69 THR A O 1
ATOM 577 N N . LYS A 1 70 ? 0.538 2.045 -9.719 1 93.31 70 LYS A N 1
ATOM 578 C CA . LYS A 1 70 ? 0.486 2.32 -8.281 1 93.31 70 LYS A CA 1
ATOM 579 C C . LYS A 1 70 ? 0.315 1.034 -7.48 1 93.31 70 LYS A C 1
ATOM 581 O O . LYS A 1 70 ? 1.013 0.82 -6.484 1 93.31 70 LYS A O 1
ATOM 586 N N . ASP A 1 71 ? -0.615 0.234 -7.945 1 96.44 71 ASP A N 1
ATOM 587 C CA . ASP A 1 71 ? -0.823 -1.056 -7.297 1 96.44 71 ASP A CA 1
ATOM 588 C C . ASP A 1 71 ? 0.449 -1.899 -7.332 1 96.44 71 ASP A C 1
ATOM 590 O O . ASP A 1 71 ? 0.788 -2.562 -6.348 1 96.44 71 ASP A O 1
ATOM 594 N N . GLU A 1 72 ? 1.102 -1.914 -8.461 1 98 72 GLU A N 1
ATOM 595 C CA . GLU A 1 72 ? 2.35 -2.664 -8.562 1 98 72 GLU A CA 1
ATOM 596 C C . GLU A 1 72 ? 3.391 -2.141 -7.574 1 98 72 GLU A C 1
ATOM 598 O O . GLU A 1 72 ? 4.105 -2.922 -6.945 1 98 72 GLU A O 1
ATOM 603 N N . ASP A 1 73 ? 3.516 -0.83 -7.484 1 96.62 73 ASP A N 1
ATOM 604 C CA . ASP A 1 73 ? 4.453 -0.223 -6.547 1 96.62 73 ASP A CA 1
ATOM 605 C C . ASP A 1 73 ? 4.141 -0.641 -5.109 1 96.62 73 ASP A C 1
ATOM 607 O O . ASP A 1 73 ? 5.051 -0.889 -4.316 1 96.62 73 ASP A O 1
ATOM 611 N N . VAL A 1 74 ? 2.908 -0.676 -4.777 1 96.81 74 VAL A N 1
ATOM 612 C CA . VAL A 1 74 ? 2.484 -1.104 -3.449 1 96.81 74 VAL A CA 1
ATOM 613 C C . VAL A 1 74 ? 2.857 -2.568 -3.234 1 96.81 74 VAL A C 1
ATOM 615 O O . VAL A 1 74 ? 3.412 -2.93 -2.193 1 96.81 74 VAL A O 1
ATOM 618 N N . LEU A 1 75 ? 2.572 -3.41 -4.211 1 97.94 75 LEU A N 1
ATOM 619 C CA . LEU A 1 75 ? 2.943 -4.816 -4.109 1 97.94 75 LEU A CA 1
ATOM 620 C C . LEU A 1 75 ? 4.449 -4.973 -3.922 1 97.94 75 LEU A C 1
ATOM 622 O O . LEU A 1 75 ? 4.898 -5.852 -3.186 1 97.94 75 LEU A O 1
ATOM 626 N N . ASP A 1 76 ? 5.203 -4.133 -4.688 1 98 76 ASP A N 1
ATOM 627 C CA . ASP A 1 76 ? 6.656 -4.191 -4.555 1 98 76 ASP A CA 1
ATOM 628 C C . ASP A 1 76 ? 7.082 -3.988 -3.102 1 98 76 ASP A C 1
ATOM 630 O O . ASP A 1 76 ? 8.055 -4.594 -2.645 1 98 76 ASP A O 1
ATOM 634 N N . VAL A 1 77 ? 6.402 -3.156 -2.41 1 96.75 77 VAL A N 1
ATOM 635 C CA . VAL A 1 77 ? 6.707 -2.914 -1.004 1 96.75 77 VAL A CA 1
ATOM 636 C C . VAL A 1 77 ? 6.391 -4.164 -0.185 1 96.75 77 VAL A C 1
ATOM 638 O O . VAL A 1 77 ? 7.227 -4.633 0.593 1 96.75 77 VAL A O 1
ATOM 641 N N . TYR A 1 78 ? 5.258 -4.75 -0.351 1 96.06 78 TYR A N 1
ATOM 642 C CA . TYR A 1 78 ? 4.828 -5.914 0.422 1 96.06 78 TYR A CA 1
ATOM 643 C C . TYR A 1 78 ? 5.711 -7.121 0.126 1 96.06 78 TYR A C 1
ATOM 645 O O . TYR A 1 78 ? 5.953 -7.949 1.006 1 96.06 78 TYR A O 1
ATOM 653 N N . GLU A 1 79 ? 6.203 -7.176 -1.119 1 97.25 79 GLU A N 1
ATOM 654 C CA . GLU A 1 79 ? 7.008 -8.32 -1.532 1 97.25 79 GLU A CA 1
ATOM 655 C C . GLU A 1 79 ? 8.492 -8.078 -1.271 1 97.25 79 GLU A C 1
ATOM 657 O O . GLU A 1 79 ? 9.328 -8.938 -1.546 1 97.25 79 GLU A O 1
ATOM 662 N N . GLY A 1 80 ? 8.805 -6.922 -0.745 1 96.5 80 GLY A N 1
ATOM 663 C CA . GLY A 1 80 ? 10.18 -6.617 -0.397 1 96.5 80 GLY A CA 1
ATOM 664 C C . GLY A 1 80 ? 11.102 -6.57 -1.601 1 96.5 80 GLY A C 1
ATOM 665 O O . GLY A 1 80 ? 12.242 -7.043 -1.535 1 96.5 80 GLY A O 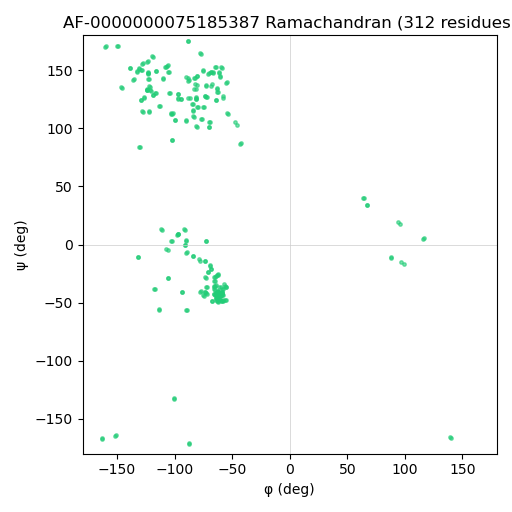1
ATOM 666 N N . VAL A 1 81 ? 10.641 -6.012 -2.707 1 96.81 81 VAL A N 1
ATOM 667 C CA . VAL A 1 81 ? 11.445 -5.93 -3.92 1 96.81 81 VAL A CA 1
ATOM 668 C C . VAL A 1 81 ? 12.547 -4.883 -3.742 1 96.81 81 VAL A C 1
ATOM 670 O O . VAL A 1 81 ? 12.289 -3.779 -3.262 1 96.81 81 VAL A O 1
ATOM 673 N N . PRO A 1 82 ? 13.727 -5.301 -4.211 1 95.31 82 PRO A N 1
ATOM 674 C CA . PRO A 1 82 ? 14.141 -6.562 -4.824 1 95.31 82 PRO A CA 1
ATOM 675 C C . PRO A 1 82 ? 14.805 -7.512 -3.832 1 95.31 82 PRO A C 1
ATOM 677 O O . PRO A 1 82 ? 15.328 -8.562 -4.227 1 95.31 82 PRO A O 1
ATOM 680 N N . THR A 1 83 ? 14.758 -7.133 -2.588 1 95.44 83 THR A N 1
ATOM 681 C CA . THR A 1 83 ? 15.594 -7.828 -1.619 1 95.44 83 THR A CA 1
ATOM 682 C C . THR A 1 83 ? 15.023 -9.203 -1.295 1 95.44 83 THR A C 1
ATOM 684 O O . THR A 1 83 ? 15.75 -10.195 -1.271 1 95.44 83 THR A O 1
ATOM 687 N N . SER A 1 84 ? 13.727 -9.336 -1.069 1 97 84 SER A N 1
ATOM 688 C CA . SER A 1 84 ? 13.078 -10.594 -0.721 1 97 84 SER A CA 1
ATOM 689 C C . SER A 1 84 ? 12.633 -11.352 -1.968 1 97 84 SER A C 1
ATOM 691 O O . SER A 1 84 ? 13.023 -12.5 -2.178 1 97 84 SER A O 1
ATOM 693 N N . TYR A 1 85 ? 11.844 -10.703 -2.775 1 98.56 85 TYR A N 1
ATOM 694 C CA . TYR A 1 85 ? 11.43 -11.266 -4.051 1 98.56 85 TYR A CA 1
ATOM 695 C C . TYR A 1 85 ? 11.953 -10.438 -5.215 1 98.56 85 TYR A C 1
ATOM 697 O O . TYR A 1 85 ? 12.109 -9.219 -5.098 1 98.56 85 TYR A O 1
ATOM 705 N N . GLN A 1 86 ? 12.203 -11.078 -6.297 1 98.69 86 GLN A N 1
ATOM 706 C CA . GLN A 1 86 ? 12.516 -10.445 -7.57 1 98.69 86 GLN A CA 1
ATOM 707 C C . GLN A 1 86 ? 11.336 -10.523 -8.539 1 98.69 86 GLN A C 1
ATOM 709 O O . GLN A 1 86 ? 10.562 -11.484 -8.492 1 98.69 86 GLN A O 1
ATOM 714 N N . LYS A 1 87 ? 11.219 -9.547 -9.352 1 98.69 87 LYS A N 1
ATOM 715 C CA . LYS A 1 87 ? 10.188 -9.523 -10.383 1 98.69 87 LYS A CA 1
ATOM 716 C C . LYS A 1 87 ? 10.609 -10.352 -11.594 1 98.69 87 LYS A C 1
ATOM 718 O O . LYS A 1 87 ? 11.695 -10.148 -12.141 1 98.69 87 LYS A O 1
ATOM 723 N N . LYS A 1 88 ? 9.805 -11.273 -12.008 1 98.81 88 LYS A N 1
ATOM 724 C CA . LYS A 1 88 ? 9.953 -12.023 -13.258 1 98.81 88 LYS A CA 1
ATOM 725 C C . LYS A 1 88 ? 8.727 -11.867 -14.141 1 98.81 88 LYS A C 1
ATOM 727 O O . LYS A 1 88 ? 7.598 -11.797 -13.648 1 98.81 88 LYS A O 1
ATOM 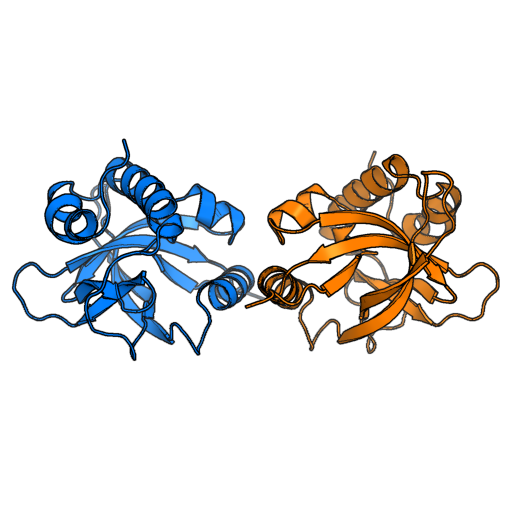732 N N . ILE A 1 89 ? 8.977 -11.789 -15.43 1 98.88 89 ILE A N 1
ATOM 733 C CA . ILE A 1 89 ? 7.887 -11.859 -16.391 1 98.88 89 ILE A CA 1
ATOM 734 C C . ILE A 1 89 ? 7.844 -13.25 -17.031 1 98.88 89 ILE A C 1
ATOM 736 O O . ILE A 1 89 ? 8.758 -13.641 -17.75 1 98.88 89 ILE A O 1
ATOM 740 N N . LEU A 1 90 ? 6.762 -14 -16.734 1 98.88 90 LEU A N 1
ATOM 741 C CA . LEU A 1 90 ? 6.668 -15.391 -17.141 1 98.88 90 LEU A CA 1
ATOM 742 C C . LEU A 1 90 ? 5.352 -15.664 -17.859 1 98.88 90 LEU A C 1
ATOM 744 O O . LEU A 1 90 ? 4.344 -15.008 -17.578 1 98.88 90 LEU A O 1
ATOM 748 N N . PRO A 1 91 ? 5.348 -16.609 -18.766 1 98.75 91 PRO A N 1
ATOM 749 C CA . PRO A 1 91 ? 4.086 -16.984 -19.406 1 98.75 91 PRO A CA 1
ATOM 750 C C . PRO A 1 91 ? 3.162 -17.766 -18.469 1 98.75 91 PRO A C 1
ATOM 752 O O . PRO A 1 91 ? 3.57 -18.781 -17.891 1 98.75 91 PRO A O 1
ATOM 755 N N . VAL A 1 92 ? 1.959 -17.328 -18.328 1 98.88 92 VAL A N 1
ATOM 756 C CA . VAL A 1 92 ? 0.93 -17.984 -17.531 1 98.88 92 VAL A CA 1
ATOM 757 C C . VAL A 1 92 ? -0.298 -18.266 -18.391 1 98.88 92 VAL A C 1
ATOM 759 O O . VAL A 1 92 ? -0.718 -17.422 -19.188 1 98.88 92 VAL A O 1
ATOM 762 N N . THR A 1 93 ? -0.805 -19.438 -18.312 1 98.56 93 THR A N 1
ATOM 763 C CA . THR A 1 93 ? -2.025 -19.797 -19.031 1 98.56 93 THR A CA 1
ATOM 764 C C . THR A 1 93 ? -3.26 -19.375 -18.234 1 98.56 93 THR A C 1
ATOM 766 O O . THR A 1 93 ? -3.49 -19.844 -17.125 1 98.56 93 THR A O 1
ATOM 769 N N . LEU A 1 94 ? -4.02 -18.469 -18.719 1 98.44 94 LEU A N 1
ATOM 770 C CA . LEU A 1 94 ? -5.316 -18.125 -18.141 1 98.44 94 LEU A CA 1
ATOM 771 C C . LEU A 1 94 ? -6.348 -19.203 -18.484 1 98.44 94 LEU A C 1
ATOM 773 O O . LEU A 1 94 ? -6.637 -19.453 -19.656 1 98.44 94 LEU A O 1
ATOM 777 N N . LEU A 1 95 ? -6.84 -19.797 -17.453 1 96.88 95 LEU A N 1
ATOM 778 C CA . LEU A 1 95 ? -7.84 -20.844 -17.641 1 96.88 95 LEU A CA 1
ATOM 779 C C . LEU A 1 95 ? -9.227 -20.25 -17.812 1 96.88 95 LEU A C 1
ATOM 781 O O . LEU A 1 95 ? -9.766 -19.641 -16.875 1 96.88 95 LEU A O 1
ATOM 785 N N . ARG A 1 96 ? -9.797 -20.312 -19 1 91.75 96 ARG A N 1
ATOM 786 C CA . ARG A 1 96 ? -11.078 -19.688 -19.312 1 91.75 96 ARG A CA 1
ATOM 787 C C . ARG A 1 96 ? -12.242 -20.625 -18.984 1 91.75 96 ARG A C 1
ATOM 789 O O . ARG A 1 96 ? -12.148 -21.844 -19.219 1 91.75 96 ARG A O 1
ATOM 796 N N . THR A 1 97 ? -13.297 -20.047 -18.469 1 86.62 97 THR A N 1
ATOM 797 C CA . THR A 1 97 ? -14.484 -20.844 -18.141 1 86.62 97 THR A CA 1
ATOM 798 C C . THR A 1 97 ? -15.609 -20.562 -19.141 1 86.62 97 THR A C 1
ATOM 800 O O . THR A 1 97 ? -16.656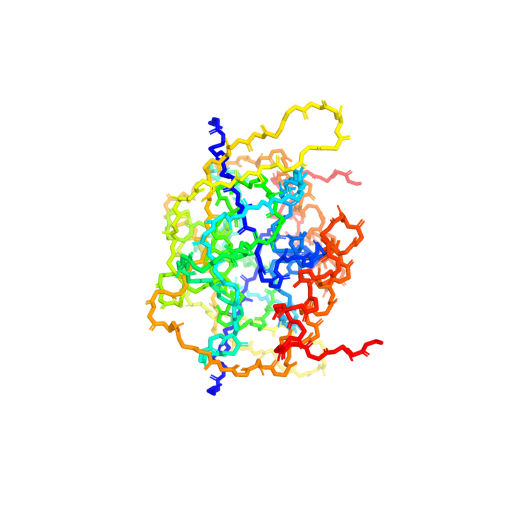 -21.203 -19.078 1 86.62 97 THR A O 1
ATOM 803 N N . ASP A 1 98 ? -15.414 -19.672 -20.031 1 85.81 98 ASP A N 1
ATOM 804 C CA . ASP A 1 98 ? -16.484 -19.266 -20.938 1 85.81 98 ASP A CA 1
ATOM 805 C C . ASP A 1 98 ? -16.469 -20.094 -22.219 1 85.81 98 ASP A C 1
ATOM 807 O O . ASP A 1 98 ? -17.141 -19.734 -23.188 1 85.81 98 ASP A O 1
ATOM 811 N N . GLY A 1 99 ? -15.805 -21.094 -22.281 1 84.31 99 GLY A N 1
ATOM 812 C CA . GLY A 1 99 ? -15.773 -21.953 -23.453 1 84.31 99 GLY A CA 1
ATOM 813 C C . GLY A 1 99 ? -14.727 -21.547 -24.469 1 84.31 99 GLY A C 1
ATOM 814 O O . GLY A 1 99 ? -14.555 -22.219 -25.5 1 84.31 99 GLY A O 1
ATOM 815 N N . LYS A 1 100 ? -14.227 -20.391 -24.234 1 85.06 100 LYS A N 1
ATOM 816 C CA . LYS A 1 100 ? -13.164 -19.969 -25.141 1 85.06 100 LYS A CA 1
ATOM 817 C C . LYS A 1 100 ? -11.844 -20.656 -24.812 1 85.06 100 LYS A C 1
ATOM 819 O O . LYS A 1 100 ? -11.719 -21.297 -23.766 1 85.06 100 LYS A O 1
ATOM 824 N N . ASP A 1 101 ? -10.898 -20.641 -25.672 1 89.62 101 ASP A N 1
ATOM 825 C CA . ASP A 1 101 ? -9.594 -21.266 -25.469 1 89.62 101 ASP A CA 1
ATOM 826 C C . ASP A 1 101 ? -8.797 -20.531 -24.391 1 89.62 101 ASP A C 1
ATOM 828 O O . ASP A 1 101 ? -8.906 -19.297 -24.266 1 89.62 101 ASP A O 1
ATOM 832 N N . ASP A 1 102 ? -7.992 -21.344 -23.719 1 92.31 102 ASP A N 1
ATOM 833 C CA . ASP A 1 102 ? -7.055 -20.766 -22.766 1 92.31 102 ASP A CA 1
ATOM 834 C C . ASP A 1 102 ? -6.066 -19.828 -23.453 1 92.31 102 ASP A C 1
ATOM 836 O O . ASP A 1 102 ? -5.816 -19.953 -24.656 1 92.31 102 ASP A O 1
ATOM 840 N N . LYS A 1 103 ? -5.641 -18.812 -22.781 1 95.56 103 LYS A N 1
ATOM 841 C CA . LYS A 1 103 ? -4.734 -17.812 -23.328 1 95.56 103 LYS A CA 1
ATOM 842 C C . LYS A 1 103 ? -3.451 -17.719 -22.516 1 95.56 103 LYS A C 1
ATOM 844 O O . LYS A 1 103 ? -3.492 -17.766 -21.281 1 95.56 103 LYS A O 1
ATOM 849 N N . ILE A 1 104 ? -2.371 -17.656 -23.234 1 97.94 104 ILE A N 1
ATOM 850 C CA . ILE A 1 104 ? -1.104 -17.422 -22.547 1 97.94 104 ILE A CA 1
ATOM 851 C C . ILE A 1 104 ? -0.872 -15.922 -22.375 1 97.94 104 ILE A C 1
ATOM 853 O O . ILE A 1 104 ? -0.944 -15.172 -23.359 1 97.94 104 ILE A O 1
ATOM 857 N N . ILE A 1 105 ? -0.638 -15.531 -21.172 1 98.25 105 ILE A N 1
ATOM 858 C CA . ILE A 1 105 ? -0.377 -14.133 -20.844 1 98.25 105 ILE A CA 1
ATOM 859 C C . ILE A 1 105 ? 0.968 -14.023 -20.125 1 98.25 105 ILE A C 1
ATOM 861 O O . ILE A 1 105 ? 1.281 -14.82 -19.25 1 98.25 105 ILE A O 1
ATOM 865 N N . HIS A 1 106 ? 1.786 -13.047 -20.547 1 98.69 106 HIS A N 1
ATOM 866 C CA . HIS A 1 106 ? 3.023 -12.781 -19.812 1 98.69 106 HIS A CA 1
ATOM 867 C C . HIS A 1 106 ? 2.764 -11.938 -18.578 1 98.69 106 HIS A C 1
ATOM 869 O O . HIS A 1 106 ? 2.303 -10.797 -18.688 1 98.69 106 HIS A O 1
ATOM 875 N N . CYS A 1 107 ? 3.074 -12.492 -17.406 1 98.88 107 CYS A N 1
ATOM 876 C CA . CYS A 1 107 ? 2.664 -11.906 -16.141 1 98.88 107 CYS A CA 1
ATOM 877 C C . CYS A 1 107 ? 3.871 -11.625 -15.25 1 98.88 107 CYS A C 1
ATOM 879 O O . CYS A 1 107 ? 4.871 -12.344 -15.312 1 98.88 107 CYS A O 1
ATOM 881 N N . LEU A 1 108 ? 3.713 -10.547 -14.461 1 98.94 108 LEU A N 1
ATOM 882 C CA . LEU A 1 108 ? 4.594 -10.328 -13.32 1 98.94 108 LEU A CA 1
ATOM 883 C C . LEU A 1 108 ? 4.426 -11.438 -12.281 1 98.94 108 LEU A C 1
ATOM 885 O O . LEU A 1 108 ? 3.301 -11.742 -11.875 1 98.94 108 LEU A O 1
ATOM 889 N N . VAL A 1 109 ? 5.43 -12.102 -11.914 1 98.94 109 VAL A N 1
ATOM 890 C CA . VAL A 1 109 ? 5.5 -13.109 -10.867 1 98.94 109 VAL A CA 1
ATOM 891 C C . VAL A 1 109 ? 6.613 -12.758 -9.883 1 98.94 109 VAL A C 1
ATOM 893 O O . VAL A 1 109 ? 7.746 -12.484 -10.289 1 98.94 109 VAL A O 1
ATOM 896 N N . TYR A 1 110 ? 6.309 -12.688 -8.617 1 98.94 110 TYR A N 1
ATOM 897 C CA . TYR A 1 110 ? 7.324 -12.453 -7.598 1 98.94 110 TYR A CA 1
ATOM 898 C C . TYR A 1 110 ? 8.008 -13.75 -7.188 1 98.94 110 TYR A C 1
ATOM 900 O O . TYR A 1 110 ? 7.352 -14.672 -6.691 1 98.94 110 TYR A O 1
ATOM 908 N N . VAL A 1 111 ? 9.305 -13.805 -7.367 1 98.94 111 VAL A N 1
ATOM 909 C CA . VAL A 1 111 ? 10.062 -15.031 -7.125 1 98.94 111 VAL A CA 1
ATOM 910 C C . VAL A 1 111 ? 11.258 -14.734 -6.219 1 98.94 111 VAL A C 1
ATOM 912 O O . VAL A 1 111 ? 12.039 -13.82 -6.496 1 98.94 111 VAL A O 1
ATOM 915 N N . ASP A 1 112 ? 11.375 -15.445 -5.098 1 98.75 112 ASP A N 1
ATOM 916 C CA . ASP A 1 112 ? 12.602 -15.406 -4.305 1 98.75 112 ASP A CA 1
ATOM 917 C C . ASP A 1 112 ? 13.656 -16.344 -4.891 1 98.75 112 ASP A C 1
ATOM 919 O O . ASP A 1 112 ? 13.602 -17.547 -4.684 1 98.75 112 ASP A O 1
ATOM 923 N N . THR A 1 113 ? 14.609 -15.773 -5.59 1 98.19 113 THR A N 1
ATOM 924 C CA . THR A 1 113 ? 15.578 -16.578 -6.328 1 98.19 113 THR A CA 1
ATOM 925 C C . THR A 1 113 ? 16.719 -17.016 -5.418 1 98.19 113 THR A C 1
ATOM 927 O O . THR A 1 113 ? 17.531 -17.859 -5.801 1 98.19 113 THR A O 1
ATOM 930 N N . GLU A 1 114 ? 16.766 -16.469 -4.227 1 98 114 GLU A N 1
ATOM 931 C CA . GLU A 1 114 ? 17.859 -16.781 -3.301 1 98 114 GLU A CA 1
ATOM 932 C C . GLU A 1 114 ? 17.484 -17.922 -2.373 1 98 114 GLU A C 1
ATOM 934 O O . GLU A 1 114 ? 18.297 -18.812 -2.113 1 98 114 GLU A O 1
ATOM 939 N N . ARG A 1 115 ? 16.266 -17.891 -1.922 1 98.31 115 ARG A N 1
ATOM 940 C CA . ARG A 1 115 ? 15.82 -18.922 -0.982 1 98.31 115 ARG A CA 1
ATOM 941 C C . ARG A 1 115 ? 14.961 -19.969 -1.683 1 98.31 115 ARG A C 1
ATOM 943 O O . ARG A 1 115 ? 13.734 -19.891 -1.664 1 98.31 115 ARG A O 1
ATOM 950 N N . VAL A 1 116 ? 15.656 -20.969 -2.162 1 98.25 116 VAL A N 1
ATOM 951 C CA . VAL A 1 116 ? 15 -21.906 -3.074 1 98.25 116 VAL A CA 1
ATOM 952 C C . VAL A 1 116 ? 14.844 -23.266 -2.398 1 98.25 116 VAL A C 1
ATOM 954 O O . VAL A 1 116 ? 14.578 -24.266 -3.064 1 98.25 116 VAL A O 1
ATOM 957 N N . LEU A 1 117 ? 15.047 -23.312 -1.122 1 97.69 117 LEU A N 1
ATOM 958 C CA . LEU A 1 117 ? 14.898 -24.562 -0.384 1 97.69 117 LEU A CA 1
ATOM 959 C C . LEU A 1 117 ? 13.625 -24.562 0.446 1 97.69 117 LEU A C 1
ATOM 961 O O . LEU A 1 117 ? 13.203 -23.516 0.945 1 97.69 117 LEU A O 1
ATOM 965 N N . ASP A 1 118 ? 13.125 -25.75 0.705 1 98.25 118 ASP A N 1
ATOM 966 C CA . ASP A 1 118 ? 11.898 -25.906 1.47 1 98.25 118 ASP A CA 1
ATOM 967 C C . ASP A 1 118 ? 12.109 -25.547 2.938 1 98.25 118 ASP A C 1
ATOM 969 O O . ASP A 1 118 ? 13.188 -25.781 3.49 1 98.25 118 ASP A O 1
ATOM 973 N N . SER A 1 119 ? 11.117 -25.031 3.539 1 98.62 119 SER A N 1
ATOM 974 C CA . SER A 1 119 ? 11.055 -24.75 4.973 1 98.62 119 SER A CA 1
ATOM 975 C C . SER A 1 119 ? 9.625 -24.797 5.484 1 98.62 119 SER A C 1
ATOM 977 O O . SER A 1 119 ? 8.773 -25.469 4.898 1 98.62 119 SER A O 1
ATOM 979 N N . ILE A 1 120 ? 9.367 -24.266 6.688 1 98.44 120 ILE A N 1
ATOM 980 C CA . ILE A 1 120 ? 8.039 -24.25 7.293 1 98.44 120 ILE A CA 1
ATOM 981 C C . ILE A 1 120 ? 7.473 -22.844 7.277 1 98.44 120 ILE A C 1
ATOM 983 O O . ILE A 1 120 ? 8.227 -21.859 7.316 1 98.44 120 ILE A O 1
ATOM 987 N N . PRO A 1 121 ? 6.195 -22.75 7.25 1 98.69 121 PRO A N 1
ATOM 988 C CA . PRO A 1 121 ? 5.586 -21.422 7.18 1 98.69 121 PRO A CA 1
ATOM 989 C C . PRO A 1 121 ? 5.641 -20.688 8.508 1 98.69 121 PRO A C 1
ATOM 991 O O . PRO A 1 121 ? 5.637 -21.312 9.57 1 98.69 121 PRO A O 1
ATOM 994 N N . LYS A 1 122 ? 5.707 -19.375 8.445 1 97.81 122 LYS A N 1
ATOM 995 C CA . LYS A 1 122 ? 5.43 -18.562 9.633 1 97.81 122 LYS A CA 1
ATOM 996 C C . LYS A 1 122 ? 4.016 -18.812 10.148 1 97.81 122 LYS A C 1
ATOM 998 O O . LYS A 1 122 ? 3.09 -19.031 9.367 1 97.81 122 LYS A O 1
ATOM 1003 N N . ASP A 1 123 ? 3.838 -18.625 11.406 1 96.69 123 ASP A N 1
ATOM 1004 C CA . ASP A 1 123 ? 2.539 -18.875 12.023 1 96.69 123 ASP A CA 1
ATOM 1005 C C . ASP A 1 123 ? 1.468 -17.953 11.445 1 96.69 123 ASP A C 1
ATOM 1007 O O . ASP A 1 123 ? 0.383 -18.406 11.078 1 96.69 123 ASP A O 1
ATOM 1011 N N . GLU A 1 124 ? 1.789 -16.719 11.406 1 95.06 124 GLU A N 1
ATOM 1012 C CA . GLU A 1 124 ? 0.805 -15.758 10.93 1 95.06 124 GLU A CA 1
ATOM 1013 C C . GLU A 1 124 ? 0.441 -16.016 9.469 1 95.06 124 GLU A C 1
ATOM 1015 O O . GLU A 1 124 ? -0.657 -15.672 9.031 1 95.06 124 GLU A O 1
ATOM 1020 N N . TYR A 1 125 ? 1.354 -16.609 8.734 1 97.69 125 TYR A N 1
ATOM 1021 C CA . TYR A 1 125 ? 1.16 -16.828 7.305 1 97.69 125 TYR A CA 1
ATOM 1022 C C . TYR A 1 125 ? 0.151 -17.938 7.051 1 97.69 125 TYR A C 1
ATOM 1024 O O . TYR A 1 125 ? -0.544 -17.938 6.035 1 97.69 125 TYR A O 1
ATOM 1032 N N . ILE A 1 126 ? 0.079 -18.828 7.965 1 98.56 126 ILE A N 1
ATOM 1033 C CA . ILE A 1 126 ? -0.829 -19.969 7.855 1 98.56 126 ILE A CA 1
ATOM 1034 C C . ILE A 1 126 ? -2.268 -19.469 7.746 1 98.56 126 ILE A C 1
ATOM 1036 O O . ILE A 1 126 ? -3.027 -19.938 6.891 1 98.56 126 ILE A O 1
ATOM 1040 N N . GLU A 1 127 ? -2.572 -18.531 8.547 1 97.5 127 GLU A N 1
ATOM 1041 C CA . GLU A 1 127 ? -3.932 -17.984 8.516 1 97.5 127 GLU A CA 1
ATOM 1042 C C . GLU A 1 127 ? -4.234 -17.328 7.176 1 97.5 127 GLU A C 1
ATOM 1044 O O . GLU A 1 127 ? -5.293 -17.578 6.586 1 97.5 127 GLU A O 1
ATOM 1049 N N . ARG A 1 128 ? -3.375 -16.516 6.707 1 97.5 128 ARG A N 1
ATOM 1050 C CA . ARG A 1 128 ? -3.578 -15.82 5.445 1 97.5 128 ARG A CA 1
ATOM 1051 C C . ARG A 1 128 ? -3.676 -16.797 4.281 1 97.5 128 ARG A C 1
ATOM 1053 O O . ARG A 1 128 ? -4.52 -16.641 3.398 1 97.5 128 ARG A O 1
ATOM 1060 N N . MET A 1 129 ? -2.809 -17.812 4.316 1 98.75 129 MET A N 1
ATOM 1061 C CA . MET A 1 129 ? -2.82 -18.812 3.242 1 98.75 129 MET A CA 1
ATOM 1062 C C . MET A 1 129 ? -4.117 -19.609 3.254 1 98.75 129 MET A C 1
ATOM 1064 O O . MET A 1 129 ? -4.637 -19.969 2.197 1 98.75 129 MET A O 1
ATOM 1068 N N . ASN A 1 130 ? -4.629 -19.875 4.465 1 98.81 130 ASN A N 1
ATOM 1069 C CA . ASN A 1 130 ? -5.891 -20.609 4.516 1 98.81 130 ASN A CA 1
ATOM 1070 C C . ASN A 1 130 ? -7.031 -19.797 3.904 1 98.81 130 ASN A C 1
ATOM 1072 O O . ASN A 1 130 ? -7.898 -20.359 3.229 1 98.81 130 ASN A O 1
ATOM 1076 N N . LYS A 1 131 ? -7.051 -18.531 4.133 1 98.69 131 LYS A N 1
ATOM 1077 C CA . LYS A 1 131 ? -8.031 -17.672 3.465 1 98.69 131 LYS A CA 1
ATOM 1078 C C . LYS A 1 131 ? -7.828 -17.688 1.951 1 98.69 131 LYS A C 1
ATOM 1080 O O . LYS A 1 131 ? -8.797 -17.75 1.192 1 98.69 131 LYS A O 1
ATOM 1085 N N . GLY A 1 132 ? -6.57 -17.656 1.534 1 98.81 132 GLY A N 1
ATOM 1086 C CA . GLY A 1 132 ? -6.254 -17.734 0.117 1 98.81 132 GLY A CA 1
ATOM 1087 C C . GLY A 1 132 ? -6.668 -19.062 -0.514 1 98.81 132 GLY A C 1
ATOM 1088 O O . GLY A 1 132 ? -7.184 -19.078 -1.633 1 98.81 132 GLY A O 1
ATOM 1089 N N . ILE A 1 133 ? -6.418 -20.141 0.213 1 98.81 133 ILE A N 1
ATOM 1090 C CA 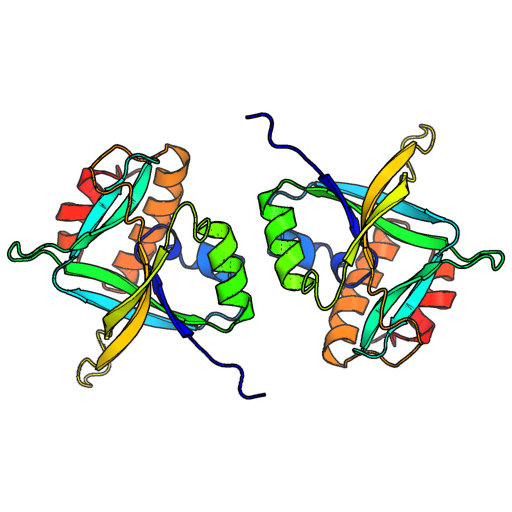. ILE A 1 133 ? -6.781 -21.469 -0.27 1 98.81 133 ILE A CA 1
ATOM 1091 C C . ILE A 1 133 ? -8.297 -21.547 -0.439 1 98.81 133 ILE A C 1
ATOM 1093 O O . ILE A 1 133 ? -8.781 -22.109 -1.429 1 98.81 133 ILE A O 1
ATOM 1097 N N . THR A 1 134 ? -9.055 -21.016 0.527 1 98.69 134 THR A N 1
ATOM 1098 C CA . THR A 1 134 ? -10.508 -20.984 0.419 1 98.69 134 THR A CA 1
ATOM 1099 C C . THR A 1 134 ? -10.938 -20.281 -0.867 1 98.69 134 THR A C 1
ATOM 1101 O O . THR A 1 134 ? -11.766 -20.812 -1.617 1 98.69 134 THR A O 1
ATOM 1104 N N . ASP A 1 135 ? -10.398 -19.141 -1.17 1 98.81 135 ASP A N 1
ATOM 1105 C CA . ASP A 1 135 ? -10.719 -18.422 -2.393 1 98.81 135 ASP A CA 1
ATOM 1106 C C . ASP A 1 135 ? -10.305 -19.203 -3.631 1 98.81 135 ASP A C 1
ATOM 1108 O O . ASP A 1 135 ? -11.023 -19.219 -4.633 1 98.81 135 ASP A O 1
ATOM 1112 N N . ALA A 1 136 ? -9.148 -19.797 -3.57 1 98.88 136 ALA A N 1
ATOM 1113 C CA . ALA A 1 136 ? -8.625 -20.547 -4.703 1 98.88 136 ALA A CA 1
ATOM 1114 C C . ALA A 1 136 ? -9.578 -21.688 -5.086 1 98.88 136 ALA A C 1
ATOM 1116 O O . ALA A 1 136 ? -9.93 -21.844 -6.258 1 98.88 136 ALA A O 1
ATOM 1117 N N . VAL A 1 137 ? -9.977 -22.422 -4.082 1 98.5 137 VAL A N 1
ATOM 1118 C CA . VAL A 1 137 ? -10.883 -23.547 -4.328 1 98.5 137 VAL A CA 1
ATOM 1119 C C . VAL A 1 137 ? -12.219 -23.031 -4.855 1 98.5 137 VAL A C 1
ATOM 1121 O O . VAL A 1 137 ? -12.766 -23.578 -5.816 1 98.5 137 VAL A O 1
ATOM 1124 N N . LYS A 1 138 ? -12.719 -22.016 -4.281 1 98.38 138 LYS A N 1
ATOM 1125 C CA . LYS A 1 138 ? -13.977 -21.406 -4.719 1 98.38 138 LYS A CA 1
ATOM 1126 C C . LYS A 1 138 ? -13.922 -21.016 -6.188 1 98.38 138 LYS A C 1
ATOM 1128 O O . LYS A 1 138 ? -14.906 -21.141 -6.914 1 98.38 138 LYS A O 1
ATOM 1133 N N . GLU A 1 139 ? -12.766 -20.562 -6.668 1 98.25 139 GLU A N 1
ATOM 1134 C CA . GLU A 1 139 ? -12.633 -20.047 -8.031 1 98.25 139 GLU A CA 1
ATOM 1135 C C . GLU A 1 139 ? -12.281 -21.156 -9.008 1 98.25 139 GLU A C 1
ATOM 1137 O O . GLU A 1 139 ? -12.188 -20.922 -10.219 1 98.25 139 GLU A O 1
ATOM 1142 N N . GLY A 1 140 ? -12.023 -22.344 -8.469 1 97.62 140 GLY A N 1
ATOM 1143 C CA . GLY A 1 140 ? -11.898 -23.469 -9.383 1 97.62 140 GLY A CA 1
ATOM 1144 C C . GLY A 1 140 ? -10.516 -24.078 -9.383 1 97.62 140 GLY A C 1
ATOM 1145 O O . GLY A 1 140 ? -10.227 -24.984 -10.18 1 97.62 140 GLY A O 1
ATOM 1146 N N . VAL A 1 141 ? -9.625 -23.641 -8.539 1 98.69 141 VAL A N 1
ATOM 1147 C CA . VAL A 1 141 ? -8.352 -24.344 -8.391 1 98.69 141 VAL A CA 1
ATOM 1148 C C . VAL A 1 141 ? -8.586 -25.766 -7.895 1 98.69 141 VAL A C 1
ATOM 1150 O O . VAL A 1 141 ? -9.32 -25.969 -6.926 1 98.69 141 VAL A O 1
ATOM 1153 N N . PRO A 1 142 ? -7.996 -26.719 -8.523 1 98.25 142 PRO A N 1
ATOM 1154 C CA . PRO A 1 142 ? -8.266 -28.109 -8.148 1 98.25 142 PRO A CA 1
ATOM 1155 C C . 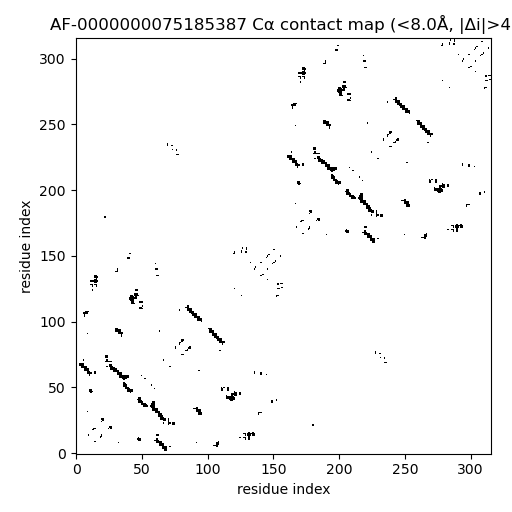PRO A 1 142 ? -7.832 -28.422 -6.723 1 98.25 142 PRO A C 1
ATOM 1157 O O . PRO A 1 142 ? -6.707 -28.109 -6.328 1 98.25 142 PRO A O 1
ATOM 1160 N N . LYS A 1 143 ? -8.68 -29.094 -6.008 1 98.25 143 LYS A N 1
ATOM 1161 C CA . LYS A 1 143 ? -8.391 -29.484 -4.633 1 98.25 143 LYS A CA 1
ATOM 1162 C C . LYS A 1 143 ? -7.164 -30.391 -4.57 1 98.25 143 LYS A C 1
ATOM 1164 O O . LYS A 1 143 ? -6.391 -30.344 -3.611 1 98.25 143 LYS A O 1
ATOM 1169 N N . ASP A 1 144 ? -7.008 -31.266 -5.566 1 97.88 144 ASP A N 1
ATOM 1170 C CA . ASP A 1 144 ? -5.859 -32.156 -5.598 1 97.88 144 ASP A CA 1
ATOM 1171 C C . ASP A 1 144 ? -4.551 -31.375 -5.598 1 97.88 144 ASP A C 1
ATOM 1173 O O . ASP A 1 144 ? -3.564 -31.797 -4.988 1 97.88 144 ASP A O 1
ATOM 1177 N N . TYR A 1 145 ? -4.504 -30.25 -6.309 1 98.62 145 TYR A N 1
ATOM 1178 C CA . TYR A 1 145 ? -3.338 -29.375 -6.305 1 98.62 145 TYR A CA 1
ATOM 1179 C C . TYR A 1 145 ? -3.09 -28.797 -4.918 1 98.62 145 TYR A C 1
ATOM 1181 O O . TYR A 1 145 ? -1.952 -28.781 -4.438 1 98.62 145 TYR A O 1
ATOM 1189 N N . ILE A 1 146 ? -4.168 -28.328 -4.316 1 98.75 146 ILE A N 1
ATOM 1190 C CA . ILE A 1 146 ? -4.07 -27.766 -2.971 1 98.75 146 ILE A CA 1
ATOM 1191 C C . ILE A 1 146 ? -3.5 -28.812 -2.02 1 98.75 146 ILE A C 1
ATOM 1193 O O . ILE A 1 146 ? -2.555 -28.547 -1.278 1 98.75 146 ILE A O 1
ATOM 1197 N N . ASP A 1 147 ? -4.027 -29.984 -2.061 1 98 147 ASP A N 1
ATOM 1198 C CA . ASP A 1 147 ? -3.631 -31.062 -1.15 1 98 147 ASP A CA 1
ATOM 1199 C C . ASP A 1 147 ? -2.188 -31.484 -1.4 1 98 147 ASP A C 1
ATOM 1201 O O . ASP A 1 147 ? -1.435 -31.734 -0.455 1 98 147 ASP A O 1
ATOM 1205 N N . LYS A 1 148 ? -1.835 -31.594 -2.621 1 97.38 148 LYS A N 1
ATOM 1206 C CA . LYS A 1 148 ? -0.521 -32.125 -2.994 1 97.38 148 LYS A CA 1
ATOM 1207 C C . LYS A 1 148 ? 0.576 -31.094 -2.68 1 97.38 148 LYS A C 1
ATOM 1209 O O . LYS A 1 148 ? 1.663 -31.469 -2.234 1 97.38 148 LYS A O 1
ATOM 1214 N N . TYR A 1 149 ? 0.305 -29.844 -2.857 1 98.12 149 TYR A N 1
ATOM 1215 C CA . TYR A 1 149 ? 1.391 -28.875 -2.785 1 98.12 149 TYR A CA 1
ATOM 1216 C C . TYR A 1 149 ? 1.223 -27.953 -1.582 1 98.12 149 TYR A C 1
ATOM 1218 O O . TYR A 1 149 ? 2.094 -27.891 -0.71 1 98.12 149 TYR A O 1
ATOM 1226 N N . LEU A 1 150 ? 0.097 -27.25 -1.437 1 98.75 150 LEU A N 1
ATOM 1227 C CA . LEU A 1 150 ? -0.039 -26.234 -0.389 1 98.75 150 LEU A CA 1
ATOM 1228 C C . LEU A 1 150 ? -0.203 -26.891 0.977 1 98.75 150 LEU A C 1
ATOM 1230 O O . LEU A 1 150 ? 0.441 -26.484 1.947 1 98.75 150 LEU A O 1
ATOM 1234 N N . ARG A 1 151 ? -0.986 -27.969 1.036 1 98.62 151 ARG A N 1
ATOM 1235 C CA . ARG A 1 151 ? -1.315 -28.594 2.316 1 98.62 151 ARG A CA 1
ATOM 1236 C C . ARG A 1 151 ? -0.125 -29.359 2.873 1 98.62 151 ARG A C 1
ATOM 1238 O O . ARG A 1 151 ? -0.108 -29.719 4.051 1 98.62 151 ARG A O 1
ATOM 1245 N N . GLN A 1 152 ? 0.881 -29.609 2.068 1 97.56 152 GLN A N 1
ATOM 1246 C CA . GLN A 1 152 ? 2.123 -30.188 2.58 1 97.56 152 GLN A CA 1
ATOM 1247 C C . GLN A 1 152 ? 2.785 -29.25 3.584 1 97.56 152 GLN A C 1
ATOM 1249 O O . GLN A 1 152 ? 3.506 -29.703 4.477 1 97.56 152 GLN A O 1
ATOM 1254 N N . TYR A 1 153 ? 2.51 -27.969 3.451 1 98.44 153 TYR A N 1
ATOM 1255 C CA . TYR A 1 153 ? 3.186 -26.969 4.27 1 98.44 153 TYR A CA 1
ATOM 1256 C C . TYR A 1 153 ? 2.195 -26.234 5.164 1 98.44 153 TYR A C 1
ATOM 1258 O O . TYR A 1 153 ? 2.516 -25.891 6.301 1 98.44 153 TYR A O 1
ATOM 1266 N N . ILE A 1 154 ? 1.024 -25.969 4.594 1 98.75 154 ILE A N 1
ATOM 1267 C CA . ILE A 1 154 ? 0.027 -25.141 5.2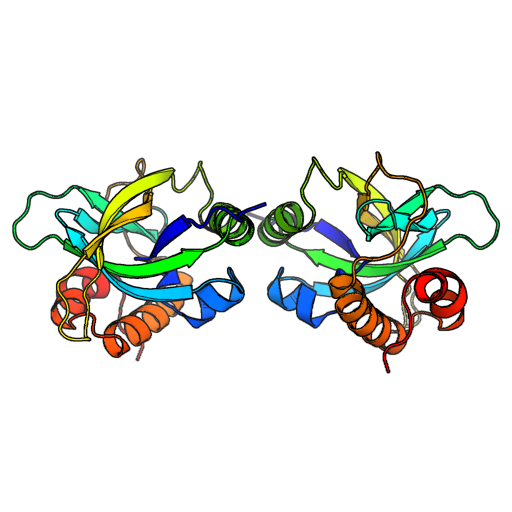62 1 98.75 154 ILE A CA 1
ATOM 1268 C C . ILE A 1 154 ? -1.029 -26.031 5.914 1 98.75 154 ILE A C 1
ATOM 1270 O O . ILE A 1 154 ? -1.912 -26.547 5.23 1 98.75 154 ILE A O 1
ATOM 1274 N N . PRO A 1 155 ? -1.029 -26.141 7.16 1 98.12 155 PRO A N 1
ATOM 1275 C CA . PRO A 1 155 ? -2.072 -26.953 7.801 1 98.12 155 PRO A CA 1
ATOM 1276 C C . PRO A 1 155 ? -3.465 -26.344 7.637 1 98.12 155 PRO A C 1
ATOM 1278 O O . PRO A 1 155 ? -3.613 -25.125 7.617 1 98.12 155 PRO A O 1
ATOM 1281 N N . ASP A 1 156 ? -4.473 -27.172 7.559 1 94.69 156 ASP A N 1
ATOM 1282 C CA . ASP A 1 156 ? -5.863 -26.75 7.473 1 94.69 156 ASP A CA 1
ATOM 1283 C C . ASP A 1 156 ? -6.383 -26.297 8.836 1 94.69 156 ASP A C 1
ATOM 1285 O O . ASP A 1 156 ? -6.461 -27.109 9.773 1 94.69 156 ASP A O 1
ATOM 1289 N N . GLU A 1 157 ? -6.574 -25.078 9.008 1 86.19 157 GLU A N 1
ATOM 1290 C CA . GLU A 1 157 ? -7.059 -24.594 10.297 1 86.19 157 GLU A CA 1
ATOM 1291 C C . GLU A 1 157 ? -8.586 -24.547 10.336 1 86.19 157 GLU A C 1
ATOM 1293 O O . GLU A 1 157 ? -9.172 -24.172 11.344 1 86.19 157 GLU A O 1
ATOM 1298 N N . HIS A 1 158 ? -9.305 -24.969 9.328 1 71.31 158 HIS A N 1
ATOM 1299 C CA . HIS A 1 158 ? -10.766 -25.078 9.352 1 71.31 158 HIS A CA 1
ATOM 1300 C C . HIS A 1 158 ? -11.211 -26.531 9.211 1 71.31 158 HIS A C 1
ATOM 1302 O O . HIS A 1 158 ? -10.516 -27.344 8.594 1 71.31 158 HIS A O 1
ATOM 1308 N N . MET B 1 1 ? 12.805 -7.641 16 1 39.03 1 MET B N 1
ATOM 1309 C CA . MET B 1 1 ? 13.445 -6.348 15.773 1 39.03 1 MET B CA 1
ATOM 1310 C C . MET B 1 1 ? 12.5 -5.203 16.109 1 39.03 1 MET B C 1
ATOM 1312 O O . MET B 1 1 ? 11.281 -5.34 15.977 1 39.03 1 MET B O 1
ATOM 1316 N N . THR B 1 2 ? 12.789 -4.48 17.109 1 44.19 2 THR B N 1
ATOM 1317 C CA . THR B 1 2 ? 11.969 -3.348 17.516 1 44.19 2 THR B CA 1
ATOM 1318 C C . THR B 1 2 ? 11.508 -2.541 16.312 1 44.19 2 THR B C 1
ATOM 1320 O O . THR B 1 2 ? 12.328 -2.031 15.547 1 44.19 2 THR B O 1
ATOM 1323 N N . GLU B 1 3 ? 10.414 -2.934 15.742 1 64.31 3 GLU B N 1
ATOM 1324 C CA . GLU B 1 3 ? 9.938 -2.229 14.562 1 64.31 3 GLU B CA 1
ATOM 1325 C C . GLU B 1 3 ? 9.961 -0.717 14.773 1 64.31 3 GLU B C 1
ATOM 1327 O O . GLU B 1 3 ? 9.461 -0.215 15.781 1 64.31 3 GLU B O 1
ATOM 1332 N N . ILE B 1 4 ? 10.922 -0.052 14.164 1 80.69 4 ILE B N 1
ATOM 1333 C CA . ILE B 1 4 ? 11.07 1.397 14.234 1 80.69 4 ILE B CA 1
ATOM 1334 C C . ILE B 1 4 ? 9.766 2.068 13.812 1 80.69 4 ILE B C 1
ATOM 1336 O O . ILE B 1 4 ? 9.18 1.712 12.789 1 80.69 4 ILE B O 1
ATOM 1340 N N . ALA B 1 5 ? 9.164 2.682 14.719 1 93.06 5 ALA B N 1
ATOM 1341 C CA . ALA B 1 5 ? 7.926 3.418 14.453 1 93.06 5 ALA B CA 1
ATOM 1342 C C . ALA B 1 5 ? 8.227 4.859 14.062 1 93.06 5 ALA B C 1
ATOM 1344 O O . ALA B 1 5 ? 9.234 5.434 14.484 1 93.06 5 ALA B O 1
ATOM 1345 N N . THR B 1 6 ? 7.469 5.371 13.203 1 97.88 6 THR B N 1
ATOM 1346 C CA . THR B 1 6 ? 7.543 6.754 12.734 1 97.88 6 THR B CA 1
ATOM 1347 C C . THR B 1 6 ? 6.27 7.516 13.086 1 97.88 6 THR B C 1
ATOM 1349 O O . THR B 1 6 ? 5.164 6.984 12.945 1 97.88 6 THR B O 1
ATOM 1352 N N . PHE B 1 7 ? 6.43 8.672 13.664 1 98.75 7 PHE B N 1
ATOM 1353 C CA . PHE B 1 7 ? 5.293 9.57 13.805 1 98.75 7 PHE B CA 1
ATOM 1354 C C . PHE B 1 7 ? 5.047 10.344 12.508 1 98.75 7 PHE B C 1
ATOM 1356 O O . PHE B 1 7 ? 5.969 10.938 11.953 1 98.75 7 PHE B O 1
ATOM 1363 N N . TYR B 1 8 ? 3.867 10.258 12.023 1 98.94 8 TYR B N 1
ATOM 1364 C CA . TYR B 1 8 ? 3.467 10.82 10.734 1 98.94 8 TYR B CA 1
ATOM 1365 C C . TYR B 1 8 ? 2.373 11.867 10.914 1 98.94 8 TYR B C 1
ATOM 1367 O O . TYR B 1 8 ? 1.381 11.625 11.609 1 98.94 8 TYR B O 1
ATOM 1375 N N . PHE B 1 9 ? 2.57 13.094 10.328 1 98.94 9 PHE B N 1
ATOM 1376 C CA . PHE B 1 9 ? 1.6 14.18 10.336 1 98.94 9 PHE B CA 1
ATOM 1377 C C . PHE B 1 9 ? 0.881 14.281 9 1 98.94 9 PHE B C 1
ATOM 1379 O O . PHE B 1 9 ? 1.487 14.648 7.988 1 98.94 9 PHE B O 1
ATOM 1386 N N . ALA B 1 10 ? -0.368 13.992 8.984 1 98.94 10 ALA B N 1
ATOM 1387 C CA . ALA B 1 10 ? -1.213 14.047 7.797 1 98.94 10 ALA B CA 1
ATOM 1388 C C . ALA B 1 10 ? -1.98 15.367 7.734 1 98.94 10 ALA B C 1
ATOM 1390 O O . ALA B 1 10 ? -2.674 15.734 8.688 1 98.94 10 ALA B O 1
ATOM 1391 N N . TYR B 1 11 ? -1.914 16.016 6.613 1 98.94 11 TYR B N 1
ATOM 1392 C CA . TYR B 1 11 ? -2.594 17.312 6.516 1 98.94 11 TYR B CA 1
ATOM 1393 C C . TYR B 1 11 ? -3.436 17.375 5.246 1 98.94 11 TYR B C 1
ATOM 1395 O O . TYR B 1 11 ? -4.207 18.328 5.059 1 98.94 11 TYR B O 1
ATOM 1403 N N . GLY B 1 12 ? -3.293 16.438 4.328 1 98.69 12 GLY B N 1
ATOM 1404 C CA . GLY B 1 12 ? -4.09 16.375 3.113 1 98.69 12 GLY B CA 1
ATOM 1405 C C . GLY B 1 12 ? -5.211 15.352 3.195 1 98.69 12 GLY B C 1
ATOM 1406 O O . GLY B 1 12 ? -5.961 15.32 4.172 1 98.69 12 GLY B O 1
ATOM 1407 N N . SER B 1 13 ? -5.316 14.539 2.107 1 97.81 13 SER B N 1
ATOM 1408 C CA . SER B 1 13 ? -6.438 13.609 2.031 1 97.81 13 SER B CA 1
ATOM 1409 C C . SER B 1 13 ? -6.312 12.5 3.072 1 97.81 13 SER B C 1
ATOM 1411 O O . SER B 1 13 ? -7.289 11.82 3.387 1 97.81 13 SER B O 1
ATOM 1413 N N . ASN B 1 14 ? -5.141 12.297 3.627 1 98.5 14 ASN B N 1
ATOM 1414 C CA . ASN B 1 14 ? -4.965 11.297 4.676 1 98.5 14 ASN B CA 1
ATOM 1415 C C . ASN B 1 14 ? -5.586 11.758 5.992 1 98.5 14 ASN B C 1
ATOM 1417 O O . ASN B 1 14 ? -5.523 11.039 6.996 1 98.5 14 ASN B O 1
ATOM 1421 N N . LEU B 1 15 ? -6.223 12.898 6.012 1 98.88 15 LEU B N 1
ATOM 1422 C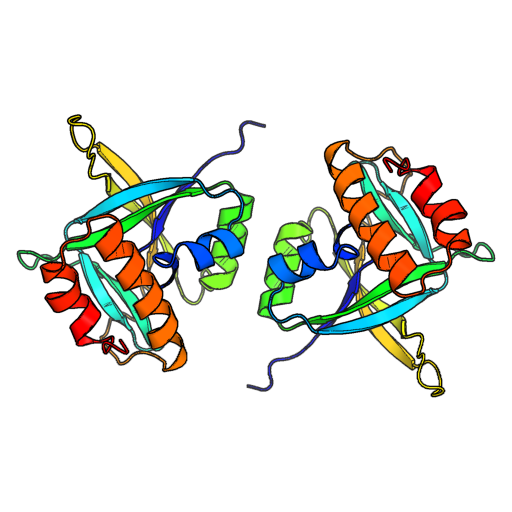 CA . LEU B 1 15 ? -7.137 13.25 7.094 1 98.88 15 LEU B CA 1
ATOM 1423 C C . LEU B 1 15 ? -8.344 12.328 7.109 1 98.88 15 LEU B C 1
ATOM 1425 O O . LEU B 1 15 ? -9.047 12.227 8.117 1 98.88 15 LEU B O 1
ATOM 1429 N N . TRP B 1 16 ? -8.688 11.797 5.926 1 98.75 16 TRP B N 1
ATOM 1430 C CA . TRP B 1 16 ? -9.75 10.797 5.836 1 98.75 16 TRP B CA 1
ATOM 1431 C C . TRP B 1 16 ? -9.312 9.477 6.461 1 98.75 16 TRP B C 1
ATOM 1433 O O . TRP B 1 16 ? -8.578 8.703 5.836 1 98.75 16 TRP B O 1
ATOM 1443 N N . ARG B 1 17 ? -9.82 9.203 7.59 1 98.44 17 ARG B N 1
ATOM 1444 C CA . ARG B 1 17 ? -9.344 8.086 8.391 1 98.44 17 ARG B CA 1
ATOM 1445 C C . ARG B 1 17 ? -9.555 6.762 7.668 1 98.44 17 ARG B C 1
ATOM 1447 O O . ARG B 1 17 ? -8.734 5.848 7.777 1 98.44 17 ARG B O 1
ATOM 1454 N N . GLU B 1 18 ? -10.625 6.598 7.023 1 97.19 18 GLU B N 1
ATOM 1455 C CA . GLU B 1 18 ? -10.859 5.371 6.266 1 97.19 18 GLU B CA 1
ATOM 1456 C C . GLU B 1 18 ? -9.773 5.156 5.219 1 97.19 18 GLU B C 1
ATOM 1458 O O . GLU B 1 18 ? -9.305 4.031 5.023 1 97.19 18 GLU B O 1
ATOM 1463 N N . GLN B 1 19 ? -9.383 6.211 4.516 1 96.75 19 GLN B N 1
ATOM 1464 C CA . GLN B 1 19 ? -8.297 6.117 3.553 1 96.75 19 GLN B CA 1
ATOM 1465 C C . GLN B 1 19 ? -6.996 5.691 4.23 1 96.75 19 GLN B C 1
ATOM 1467 O O . GLN B 1 19 ? -6.266 4.844 3.709 1 96.75 19 GLN B O 1
ATOM 1472 N N . MET B 1 20 ? -6.68 6.238 5.414 1 97.81 20 MET B N 1
ATOM 1473 C CA . MET B 1 20 ? -5.477 5.867 6.152 1 97.81 20 MET B CA 1
ATOM 1474 C C . MET B 1 20 ? -5.504 4.395 6.539 1 97.81 20 MET B C 1
ATOM 1476 O O . MET B 1 20 ? -4.492 3.699 6.434 1 97.81 20 MET B O 1
ATOM 1480 N N . ASN B 1 21 ? -6.66 3.961 6.953 1 96.06 21 ASN B N 1
ATOM 1481 C CA . ASN B 1 21 ? -6.793 2.564 7.355 1 96.06 21 ASN B CA 1
ATOM 1482 C C . ASN B 1 21 ? -6.566 1.619 6.176 1 96.06 21 ASN B C 1
ATOM 1484 O O . ASN B 1 21 ? -6.035 0.52 6.352 1 96.06 21 ASN B O 1
ATOM 1488 N N . LEU B 1 22 ? -7.004 2.055 5.027 1 92.69 22 LEU B N 1
ATOM 1489 C CA . LEU B 1 22 ? -6.816 1.247 3.826 1 92.69 22 LEU B CA 1
ATOM 1490 C C . LEU B 1 22 ? -5.352 1.241 3.396 1 92.69 22 LEU B C 1
ATOM 1492 O O . LEU B 1 22 ? -4.805 0.187 3.066 1 92.69 22 LEU B O 1
ATOM 1496 N N . ARG B 1 23 ? -4.691 2.342 3.438 1 93.81 23 ARG B N 1
ATOM 1497 C CA . ARG B 1 23 ? -3.316 2.49 2.977 1 93.81 23 ARG B CA 1
ATOM 1498 C C . ARG B 1 23 ? -2.334 1.919 3.994 1 93.81 23 ARG B C 1
ATOM 1500 O O . ARG B 1 23 ? -1.337 1.298 3.619 1 93.81 23 ARG B O 1
ATOM 1507 N N . CYS B 1 24 ? -2.629 2.162 5.227 1 95.62 24 CYS B N 1
ATOM 1508 C CA . CYS B 1 24 ? -1.775 1.82 6.359 1 95.62 24 CYS B CA 1
ATOM 1509 C C . CYS B 1 24 ? -2.566 1.091 7.438 1 95.62 24 CYS B C 1
ATOM 1511 O O . CYS B 1 24 ? -2.896 1.673 8.477 1 95.62 24 CYS B O 1
ATOM 1513 N N . PRO B 1 25 ? -2.699 -0.166 7.262 1 92.56 25 PRO B N 1
ATOM 1514 C CA . PRO B 1 25 ? -3.607 -0.889 8.156 1 92.56 25 PRO B CA 1
ATOM 1515 C C . PRO B 1 25 ? -3.086 -0.965 9.586 1 92.56 25 PRO B C 1
ATOM 1517 O O . PRO B 1 25 ? -3.865 -1.173 10.523 1 92.56 25 PRO B O 1
ATOM 1520 N N . GLU B 1 26 ? -1.818 -0.803 9.797 1 93.62 26 GLU B N 1
ATOM 1521 C CA . GLU B 1 26 ? -1.264 -0.931 11.141 1 93.62 26 GLU B CA 1
ATOM 1522 C C . GLU B 1 26 ? -1.102 0.434 11.805 1 93.62 26 GLU B C 1
ATOM 1524 O O . GLU B 1 26 ? -0.461 0.549 12.852 1 93.62 26 GLU B O 1
ATOM 1529 N N . ASN B 1 27 ? -1.648 1.45 11.141 1 97.12 27 ASN B N 1
ATOM 1530 C CA . ASN B 1 27 ? -1.472 2.785 11.703 1 97.12 27 ASN B CA 1
ATOM 1531 C C . ASN B 1 27 ? -2.156 2.92 13.055 1 97.12 27 ASN B C 1
ATOM 1533 O O . ASN B 1 27 ? -3.127 2.217 13.344 1 97.12 27 ASN B O 1
ATOM 1537 N N . ASN B 1 28 ? -1.637 3.816 13.898 1 98.12 28 ASN B N 1
ATOM 1538 C CA . ASN B 1 28 ? -2.238 4.211 15.172 1 98.12 28 ASN B CA 1
ATOM 1539 C C . ASN B 1 28 ? -2.508 5.711 15.227 1 98.12 28 ASN B C 1
ATOM 1541 O O . ASN B 1 28 ? -1.572 6.512 15.25 1 98.12 28 ASN B O 1
ATOM 1545 N N . PHE B 1 29 ? -3.768 6.008 15.281 1 98.5 29 PHE B N 1
ATOM 1546 C CA . PHE B 1 29 ? -4.168 7.406 15.359 1 98.5 29 PHE B CA 1
ATOM 1547 C C . PHE B 1 29 ? -3.887 7.969 16.75 1 98.5 29 PHE B C 1
ATOM 1549 O O . PHE B 1 29 ? -4.336 7.414 17.75 1 98.5 29 PHE B O 1
ATOM 1556 N N . LEU B 1 30 ? -3.178 9.109 16.828 1 97.81 30 LEU B N 1
ATOM 1557 C CA . LEU B 1 30 ? -2.781 9.672 18.109 1 97.81 30 LEU B CA 1
ATOM 1558 C C . LEU B 1 30 ? -3.623 10.891 18.453 1 97.81 30 LEU B C 1
ATOM 1560 O O . LEU B 1 30 ? -3.787 11.227 19.641 1 97.81 30 LEU B O 1
ATOM 1564 N N . GLY B 1 31 ? -4.113 11.617 17.422 1 98.19 31 GLY B N 1
ATOM 1565 C CA . GLY B 1 31 ? -4.93 12.797 17.656 1 98.19 31 GLY B CA 1
ATOM 1566 C C . GLY B 1 31 ? -4.617 13.945 16.719 1 98.19 31 GLY B C 1
ATOM 1567 O O . GLY B 1 31 ? -3.957 13.75 15.695 1 98.19 31 GLY B O 1
ATOM 1568 N N . VAL B 1 32 ? -5.164 15.141 17.141 1 98.75 32 VAL B N 1
ATOM 1569 C CA . VAL B 1 32 ? -4.992 16.344 16.328 1 98.75 32 VAL B CA 1
ATOM 1570 C C . VAL B 1 32 ? -3.637 16.984 16.625 1 98.75 32 VAL B C 1
ATOM 1572 O O . VAL B 1 32 ? -3.215 17.047 17.797 1 98.75 32 VAL B O 1
ATOM 1575 N N . GLY B 1 33 ? -2.957 17.344 15.594 1 98.81 33 GLY B N 1
ATOM 1576 C CA . GLY B 1 33 ? -1.684 18.047 15.719 1 98.81 33 GLY B CA 1
ATOM 1577 C C . GLY B 1 33 ? -1.687 19.422 15.078 1 98.81 33 GLY B C 1
ATOM 1578 O O . GLY B 1 33 ? -2.57 19.734 14.281 1 98.81 33 GLY B O 1
ATOM 1579 N N . LEU B 1 34 ? -0.726 20.156 15.492 1 98.75 34 LEU B N 1
ATOM 1580 C CA . LEU B 1 34 ? -0.55 21.516 14.969 1 98.75 34 LEU B CA 1
ATOM 1581 C C . LEU B 1 34 ? 0.879 21.719 14.484 1 98.75 34 LEU B C 1
ATOM 1583 O O . LEU B 1 34 ? 1.83 21.594 15.258 1 98.75 34 LEU B O 1
ATOM 1587 N N . LEU B 1 35 ? 1.036 21.922 13.195 1 98.88 35 LEU B N 1
ATOM 1588 C CA . LEU B 1 35 ? 2.297 22.344 12.594 1 98.88 35 LEU B CA 1
ATOM 1589 C C . LEU B 1 35 ? 2.393 23.859 12.531 1 98.88 35 LEU B C 1
ATOM 1591 O O . LEU B 1 35 ? 1.754 24.5 11.688 1 98.88 35 LEU B O 1
ATOM 1595 N N . LYS B 1 36 ? 3.197 24.422 13.367 1 98.19 36 LYS B N 1
ATOM 1596 C CA . LYS B 1 36 ? 3.244 25.859 13.523 1 98.19 36 LYS B CA 1
ATOM 1597 C C . LYS B 1 36 ? 4.078 26.516 12.422 1 98.19 36 LYS B C 1
ATOM 1599 O O . LYS B 1 36 ? 5.055 25.922 11.945 1 98.19 36 LYS B O 1
ATOM 1604 N N . GLU B 1 37 ? 3.689 27.672 12.008 1 98.25 37 GLU B N 1
ATOM 1605 C CA . GLU B 1 37 ? 4.434 28.547 11.102 1 98.25 37 GLU B CA 1
ATOM 1606 C C . GLU B 1 37 ? 4.535 27.938 9.711 1 98.25 37 GLU B C 1
ATOM 1608 O O . GLU B 1 37 ? 5.566 28.062 9.047 1 98.25 37 GLU B O 1
ATOM 1613 N N . TRP B 1 38 ? 3.521 27.219 9.281 1 98.75 38 TRP B N 1
ATOM 1614 C CA . TRP B 1 38 ? 3.303 26.734 7.922 1 98.75 38 TRP B CA 1
ATOM 1615 C C . TRP B 1 38 ? 1.915 27.109 7.418 1 98.75 38 TRP B C 1
ATOM 1617 O O . TRP B 1 38 ? 0.995 27.328 8.211 1 98.75 38 TRP B O 1
ATOM 1627 N N . ARG B 1 39 ? 1.777 27.188 6.168 1 98.75 39 ARG B N 1
ATOM 1628 C CA . ARG B 1 39 ? 0.494 27.5 5.547 1 98.75 39 ARG B CA 1
ATOM 1629 C C . ARG B 1 39 ? 0.04 26.391 4.621 1 98.75 39 ARG B C 1
ATOM 1631 O O . ARG B 1 39 ? 0.828 25.875 3.822 1 98.75 39 ARG B O 1
ATOM 1638 N N . TRP B 1 40 ? -1.2 25.969 4.738 1 98.81 40 TRP B N 1
ATOM 1639 C CA . TRP B 1 40 ? -1.854 24.969 3.902 1 98.81 40 TRP B CA 1
ATOM 1640 C C . TRP B 1 40 ? -2.336 25.578 2.592 1 98.81 40 TRP B C 1
ATOM 1642 O O . TRP B 1 40 ? -2.869 26.688 2.578 1 98.81 40 TRP B O 1
ATOM 1652 N N . PHE B 1 41 ? -2.162 24.906 1.472 1 98.81 41 PHE B N 1
ATOM 1653 C CA . PHE B 1 41 ? -2.686 25.359 0.189 1 98.81 41 PHE B CA 1
ATOM 1654 C C . PHE B 1 41 ? -2.773 24.203 -0.801 1 98.81 41 PHE B C 1
ATOM 1656 O O . PHE B 1 41 ? -2.389 23.078 -0.483 1 98.81 41 PHE B O 1
ATOM 1663 N N . ILE B 1 42 ? -3.422 24.406 -1.98 1 98.94 42 ILE B N 1
ATOM 1664 C CA . ILE B 1 42 ? -3.424 23.453 -3.09 1 98.94 42 ILE B CA 1
ATOM 1665 C C . ILE B 1 42 ? -2.355 23.859 -4.105 1 98.94 42 ILE B C 1
ATOM 1667 O O . ILE B 1 42 ? -2.316 25 -4.562 1 98.94 42 ILE B O 1
ATOM 1671 N N . ASN B 1 43 ? -1.506 22.922 -4.391 1 98.62 43 ASN B N 1
ATOM 1672 C CA . ASN B 1 43 ? -0.393 23.234 -5.281 1 98.62 43 ASN B CA 1
ATOM 1673 C C . ASN B 1 43 ? -0.773 23.031 -6.746 1 98.62 43 ASN B C 1
ATOM 1675 O O . ASN B 1 43 ? -1.934 22.75 -7.059 1 98.62 43 ASN B O 1
ATOM 1679 N N . LYS B 1 44 ? 0.217 23.109 -7.613 1 98.38 44 LYS B N 1
ATOM 1680 C CA . LYS B 1 44 ? -0.016 23.125 -9.055 1 98.38 44 LYS B CA 1
ATOM 1681 C C . LYS B 1 44 ? -0.471 21.75 -9.547 1 98.38 44 LYS B C 1
ATOM 1683 O O . LYS B 1 44 ? -1.099 21.641 -10.602 1 98.38 44 LYS B O 1
ATOM 1688 N N . ARG B 1 45 ? -0.166 20.719 -8.852 1 97.75 45 ARG B N 1
ATOM 1689 C CA . ARG B 1 45 ? -0.625 19.391 -9.227 1 97.75 45 ARG B CA 1
ATOM 1690 C C . ARG B 1 45 ? -2.08 19.172 -8.82 1 97.75 45 ARG B C 1
ATOM 1692 O O . ARG B 1 45 ? -2.705 18.203 -9.227 1 97.75 45 ARG B O 1
ATOM 1699 N N . GLY B 1 46 ? -2.594 20.078 -7.984 1 98.62 46 GLY B N 1
ATOM 1700 C CA . GLY B 1 46 ? -3.984 20 -7.566 1 98.62 46 GLY B CA 1
ATOM 1701 C C . GLY B 1 46 ? -4.172 19.25 -6.254 1 98.62 46 GLY B C 1
ATOM 1702 O O . GLY B 1 46 ? -5.27 18.766 -5.961 1 98.62 46 GLY B O 1
ATOM 1703 N N . TYR B 1 47 ? -3.102 19.125 -5.465 1 98.75 47 TYR B N 1
ATOM 1704 C CA . TYR B 1 47 ? -3.162 18.422 -4.184 1 98.75 47 TYR B CA 1
ATOM 1705 C C . TYR B 1 47 ? -2.689 19.328 -3.053 1 98.75 47 TYR B C 1
ATOM 1707 O O . TYR B 1 47 ? -1.96 20.297 -3.287 1 98.75 47 TYR B O 1
ATOM 1715 N N . ALA B 1 48 ? -3.111 19.016 -1.855 1 98.88 48 ALA B N 1
ATOM 1716 C CA . ALA B 1 48 ? -2.734 19.797 -0.683 1 98.88 48 ALA B CA 1
ATOM 1717 C C . ALA B 1 48 ? -1.222 19.797 -0.485 1 98.88 48 ALA B C 1
ATOM 1719 O O . ALA B 1 48 ? -0.558 18.797 -0.732 1 98.88 48 ALA B O 1
ATOM 1720 N N . ASN B 1 49 ? -0.751 20.875 -0.039 1 98.88 49 ASN B N 1
ATOM 1721 C CA . ASN B 1 49 ? 0.645 21.078 0.334 1 98.88 49 ASN B CA 1
ATOM 1722 C C . ASN B 1 49 ? 0.786 22.078 1.465 1 98.88 49 ASN B C 1
ATOM 1724 O O . ASN B 1 49 ? -0.209 22.641 1.931 1 98.88 49 ASN B O 1
ATOM 1728 N N . VAL B 1 50 ? 2.01 22.172 1.998 1 98.88 50 VAL B N 1
ATOM 1729 C CA . VAL B 1 50 ? 2.299 23.172 3.023 1 98.88 50 VAL B CA 1
ATOM 1730 C C . VAL B 1 50 ? 3.592 23.906 2.68 1 98.88 50 VAL B C 1
ATOM 1732 O O . VAL B 1 50 ? 4.477 23.344 2.027 1 98.88 50 VAL B O 1
ATOM 1735 N N . VAL B 1 51 ? 3.652 25.156 3.068 1 98.69 51 VAL B N 1
ATOM 1736 C CA . VAL B 1 51 ? 4.832 25.984 2.869 1 98.69 51 VAL B CA 1
ATOM 1737 C C . VAL B 1 51 ? 5.129 26.781 4.141 1 98.69 51 VAL B C 1
ATOM 1739 O O . VAL B 1 51 ? 4.207 27.172 4.863 1 98.69 51 VAL B O 1
ATOM 1742 N N . PRO B 1 52 ? 6.445 26.938 4.469 1 98.19 52 PRO B N 1
ATOM 1743 C CA . PRO B 1 52 ? 6.723 27.797 5.629 1 98.19 52 PRO B CA 1
ATOM 1744 C C . PRO B 1 52 ? 6.094 29.172 5.5 1 98.19 52 PRO B C 1
ATOM 1746 O O . PRO B 1 52 ? 6.078 29.75 4.406 1 98.19 52 PRO B O 1
ATOM 1749 N N . SER B 1 53 ? 5.582 29.641 6.551 1 97.69 53 SER B N 1
ATOM 1750 C CA . SER B 1 53 ? 4.945 30.953 6.562 1 97.69 53 SER B CA 1
ATOM 1751 C C . SER B 1 53 ? 5.145 31.656 7.902 1 97.69 53 SER B C 1
ATOM 1753 O O . SER B 1 53 ? 4.941 31.047 8.961 1 97.69 53 SER B O 1
ATOM 1755 N N . LYS B 1 54 ? 5.496 32.969 7.887 1 92.31 54 LYS B N 1
ATOM 1756 C CA . LYS B 1 54 ? 5.691 33.75 9.094 1 92.31 54 LYS B CA 1
ATOM 1757 C C . LYS B 1 54 ? 4.484 34.656 9.352 1 92.31 54 LYS B C 1
ATOM 1759 O O . LYS B 1 54 ? 4.5 35.469 10.273 1 92.31 54 LYS B O 1
ATOM 1764 N N . GLU B 1 55 ? 3.57 34.469 8.492 1 93.5 55 GLU B N 1
ATOM 1765 C CA . GLU B 1 55 ? 2.361 35.281 8.703 1 93.5 55 GLU B CA 1
ATOM 1766 C C . GLU B 1 55 ? 1.636 34.844 9.977 1 93.5 55 GLU B C 1
ATOM 1768 O O . GLU B 1 55 ? 1.535 33.625 10.258 1 93.5 55 GLU B O 1
ATOM 1773 N N . ALA B 1 56 ? 1.175 35.875 10.719 1 90 56 ALA B N 1
ATOM 1774 C CA . ALA B 1 56 ? 0.499 35.594 11.984 1 90 56 ALA B CA 1
ATOM 1775 C C . ALA B 1 56 ? -0.716 34.688 11.773 1 90 56 ALA B C 1
ATOM 1777 O O . ALA B 1 56 ? -1.538 34.938 10.891 1 90 56 ALA B O 1
ATOM 1778 N N . GLY B 1 57 ? -0.854 33.562 12.492 1 89.69 57 GLY B N 1
ATOM 1779 C CA . GLY B 1 57 ? -2.008 32.688 12.438 1 89.69 57 GLY B CA 1
ATOM 1780 C C . GLY B 1 57 ? -1.812 31.5 11.508 1 89.69 57 GLY B C 1
ATOM 1781 O O . GLY B 1 57 ? -2.594 30.547 11.539 1 89.69 57 GLY B O 1
ATOM 1782 N N . ASP B 1 58 ? -0.754 31.625 10.648 1 96.31 58 ASP B N 1
ATOM 1783 C CA . ASP B 1 58 ? -0.492 30.5 9.75 1 96.31 58 ASP B CA 1
ATOM 1784 C C . ASP B 1 58 ? 0.039 29.297 10.516 1 96.31 58 ASP B C 1
ATOM 1786 O O . ASP B 1 58 ? 1.208 29.266 10.906 1 96.31 58 ASP B O 1
ATOM 1790 N N . ASP B 1 59 ? -0.789 28.422 10.742 1 98.19 59 ASP B N 1
ATOM 1791 C CA . ASP B 1 59 ? -0.539 27.094 11.305 1 98.19 59 ASP B CA 1
ATOM 1792 C C . ASP B 1 59 ? -1.372 26.031 10.594 1 98.19 59 ASP B C 1
ATOM 1794 O O . ASP B 1 59 ? -2.441 26.328 10.055 1 98.19 59 ASP B O 1
ATOM 1798 N N . VAL B 1 60 ? -0.884 24.875 10.57 1 98.94 60 VAL B N 1
ATOM 1799 C CA . VAL B 1 60 ? -1.594 23.797 9.883 1 98.94 60 VAL B CA 1
ATOM 1800 C C . VAL B 1 60 ? -2.074 22.766 10.891 1 98.94 60 VAL B C 1
ATOM 1802 O O . VAL B 1 60 ? -1.27 22.172 11.625 1 98.94 60 VAL B O 1
ATOM 1805 N N . TYR B 1 61 ? -3.389 22.594 10.938 1 98.94 61 TYR B N 1
ATOM 1806 C CA . TYR B 1 61 ? -3.965 21.5 11.695 1 98.94 61 TYR B CA 1
ATOM 1807 C C . TYR B 1 61 ? -3.947 20.203 10.883 1 98.94 61 TYR B C 1
ATOM 1809 O O . TYR B 1 61 ? -4.176 20.234 9.672 1 98.94 61 TYR B O 1
ATOM 1817 N N . GLY B 1 62 ? -3.73 19.141 11.492 1 98.94 62 GLY B N 1
ATOM 1818 C CA . GLY B 1 62 ? -3.74 17.812 10.867 1 98.94 62 GLY B CA 1
ATOM 1819 C C . GLY B 1 62 ? -3.848 16.688 11.867 1 98.94 62 GLY B C 1
ATOM 1820 O O . GLY B 1 62 ? -4.297 16.891 13 1 98.94 62 GLY B O 1
ATOM 1821 N N . PHE B 1 63 ? -3.604 15.508 11.414 1 98.94 63 PHE B N 1
ATOM 1822 C CA . PHE B 1 63 ? -3.658 14.32 12.258 1 98.94 63 PHE B CA 1
ATOM 1823 C C . PHE B 1 63 ? -2.262 13.75 12.484 1 98.94 63 PHE B C 1
ATOM 1825 O O . PHE B 1 63 ? -1.441 13.734 11.562 1 98.94 63 PHE B O 1
ATOM 1832 N N . LEU B 1 64 ? -2.021 13.266 13.688 1 98.75 64 LEU B N 1
ATOM 1833 C CA . LEU B 1 64 ? -0.803 12.531 14.016 1 98.75 64 LEU B CA 1
ATOM 1834 C C . LEU B 1 64 ? -1.076 11.039 14.102 1 98.75 64 LEU B C 1
ATOM 1836 O O . LEU B 1 64 ? -2.062 10.617 14.703 1 98.75 64 LEU B O 1
ATOM 1840 N N . TYR B 1 65 ? -0.245 10.281 13.414 1 98.81 65 TYR B N 1
ATOM 1841 C CA . TYR B 1 65 ? -0.275 8.828 13.453 1 98.81 65 TYR B CA 1
ATOM 1842 C C . TYR B 1 65 ? 1.074 8.266 13.891 1 98.81 65 TYR B C 1
ATOM 1844 O O . TYR B 1 65 ? 2.117 8.875 13.641 1 98.81 65 TYR B O 1
ATOM 1852 N N . LYS B 1 66 ? 1.007 7.215 14.555 1 98.56 66 LYS B N 1
ATOM 1853 C CA . LYS B 1 66 ? 2.16 6.324 14.648 1 98.56 66 LYS B CA 1
ATOM 1854 C C . LYS B 1 66 ? 2.088 5.219 13.594 1 98.56 66 LYS B C 1
ATOM 1856 O O . LYS B 1 66 ? 1.075 4.523 13.484 1 98.56 66 LYS B O 1
ATOM 1861 N N . ILE B 1 67 ? 3.184 5.066 12.727 1 98.25 67 ILE B N 1
ATOM 1862 C CA . ILE B 1 67 ? 3.148 4.082 11.648 1 98.25 67 ILE B CA 1
ATOM 1863 C C . ILE B 1 67 ? 4.426 3.248 11.672 1 98.25 67 ILE B C 1
ATOM 1865 O O . ILE B 1 67 ? 5.473 3.713 12.133 1 98.25 67 ILE B O 1
ATOM 1869 N N . ASN B 1 68 ? 4.32 1.99 11.195 1 96.81 68 ASN B N 1
ATOM 1870 C CA . ASN B 1 68 ? 5.512 1.155 11.078 1 96.81 68 ASN B CA 1
ATOM 1871 C C . ASN B 1 68 ? 6.199 1.351 9.727 1 96.81 68 ASN B C 1
ATOM 1873 O O . ASN B 1 68 ? 5.75 2.148 8.906 1 96.81 68 ASN B O 1
ATOM 1877 N N . THR B 1 69 ? 7.297 0.74 9.578 1 96 69 THR B N 1
ATOM 1878 C CA . THR B 1 69 ? 8.133 0.931 8.391 1 96 69 THR B CA 1
ATOM 1879 C C . THR B 1 69 ? 7.371 0.54 7.129 1 96 69 THR B C 1
ATOM 1881 O O . THR B 1 69 ? 7.48 1.211 6.102 1 96 69 THR B O 1
ATOM 1884 N N . LYS B 1 70 ? 6.629 -0.533 7.098 1 93.31 70 LYS B N 1
ATOM 1885 C CA . LYS B 1 70 ? 5.863 -0.975 5.938 1 93.31 70 LYS B CA 1
ATOM 1886 C C . LYS B 1 70 ? 4.82 0.065 5.539 1 93.31 70 LYS B C 1
ATOM 1888 O O . LYS B 1 70 ? 4.68 0.393 4.359 1 93.31 70 LYS B O 1
ATOM 1893 N N . ASP B 1 71 ? 4.129 0.522 6.547 1 96.38 71 ASP B N 1
ATOM 1894 C CA . ASP B 1 71 ? 3.143 1.569 6.293 1 96.38 71 ASP B CA 1
ATOM 1895 C C . ASP B 1 71 ? 3.799 2.807 5.691 1 96.38 71 ASP B C 1
ATOM 1897 O O . ASP B 1 71 ? 3.244 3.43 4.781 1 96.38 71 ASP B O 1
ATOM 1901 N N . GLU B 1 72 ? 4.918 3.186 6.23 1 98.06 72 GLU B N 1
ATOM 1902 C CA . GLU B 1 72 ? 5.629 4.336 5.684 1 98.06 72 GLU B CA 1
ATOM 1903 C C . GLU B 1 72 ? 6.016 4.102 4.223 1 98.06 72 GLU B C 1
ATOM 1905 O O . GLU B 1 72 ? 5.898 5.008 3.395 1 98.06 72 GLU B O 1
ATOM 1910 N N . ASP B 1 73 ? 6.512 2.924 3.92 1 96.62 73 ASP B N 1
ATOM 1911 C CA . ASP B 1 73 ? 6.879 2.584 2.549 1 96.62 73 ASP B CA 1
ATOM 1912 C C . ASP B 1 73 ? 5.672 2.691 1.616 1 96.62 73 ASP B C 1
ATOM 1914 O O . ASP B 1 73 ? 5.801 3.15 0.479 1 96.62 73 ASP B O 1
ATOM 1918 N N . VAL B 1 74 ? 4.57 2.244 2.059 1 96.81 74 VAL B N 1
ATOM 1919 C CA . VAL B 1 74 ? 3.342 2.334 1.275 1 96.81 74 VAL B CA 1
ATOM 1920 C C . VAL B 1 74 ? 2.973 3.801 1.06 1 96.81 74 VAL B C 1
ATOM 1922 O O . VAL B 1 74 ? 2.654 4.207 -0.06 1 96.81 74 VAL B O 1
ATOM 1925 N N . LEU B 1 75 ? 3.029 4.598 2.119 1 97.94 75 LEU B N 1
ATOM 1926 C CA . LEU B 1 75 ? 2.744 6.023 1.99 1 97.94 75 LEU B CA 1
ATOM 1927 C C . LEU B 1 75 ? 3.689 6.68 0.989 1 97.94 75 LEU B C 1
ATOM 1929 O O . LEU B 1 75 ? 3.285 7.574 0.24 1 97.94 75 LEU B O 1
ATOM 1933 N N . ASP B 1 76 ? 4.98 6.262 1.075 1 98 76 ASP B N 1
ATOM 1934 C CA . ASP B 1 76 ? 5.953 6.816 0.139 1 98 76 ASP B CA 1
ATOM 1935 C C . ASP B 1 76 ? 5.504 6.605 -1.306 1 98 76 ASP B C 1
ATOM 1937 O O . ASP B 1 76 ? 5.75 7.453 -2.168 1 98 76 ASP B O 1
ATOM 1941 N N . VAL B 1 77 ? 4.902 5.512 -1.579 1 96.75 77 VAL B N 1
ATOM 1942 C CA . VAL B 1 77 ? 4.402 5.23 -2.92 1 96.75 77 VAL B CA 1
ATOM 1943 C C . VAL B 1 77 ? 3.256 6.184 -3.256 1 96.75 77 VAL B C 1
ATOM 1945 O O . VAL B 1 77 ? 3.258 6.82 -4.312 1 96.75 77 VAL B O 1
ATOM 1948 N N . TYR B 1 78 ? 2.303 6.336 -2.402 1 96.12 78 TYR B N 1
ATOM 1949 C CA . TYR B 1 78 ? 1.131 7.172 -2.646 1 96.12 78 TYR B CA 1
ATOM 1950 C C . TYR B 1 78 ? 1.523 8.641 -2.773 1 96.12 78 TYR B C 1
ATOM 1952 O O . TYR B 1 78 ? 0.907 9.391 -3.533 1 96.12 78 TYR B O 1
ATOM 1960 N N . GLU B 1 79 ? 2.588 9.008 -2.033 1 97.25 79 GLU B N 1
ATOM 1961 C CA . GLU B 1 79 ? 3.014 10.398 -2.029 1 97.25 79 GLU B CA 1
ATOM 1962 C C . GLU B 1 79 ? 4.043 10.664 -3.123 1 97.25 79 GLU B C 1
ATOM 1964 O O . GLU B 1 79 ? 4.512 11.797 -3.281 1 97.25 79 GLU B O 1
ATOM 1969 N N . GLY B 1 80 ? 4.371 9.648 -3.861 1 96.5 80 GLY B N 1
ATOM 1970 C CA . GLY B 1 80 ? 5.297 9.812 -4.973 1 96.5 80 GLY B CA 1
ATOM 1971 C C . GLY B 1 80 ? 6.684 10.234 -4.535 1 96.5 80 GLY B C 1
ATOM 1972 O O . GLY B 1 80 ? 7.316 11.07 -5.188 1 96.5 80 GLY B O 1
ATOM 1973 N N . VAL B 1 81 ? 7.176 9.695 -3.451 1 96.75 81 VAL B N 1
ATOM 1974 C CA . VAL B 1 81 ? 8.492 10.047 -2.943 1 96.75 81 VAL B CA 1
ATOM 1975 C C . VAL B 1 81 ? 9.57 9.445 -3.842 1 96.75 81 VAL B C 1
ATOM 1977 O O . VAL B 1 81 ? 9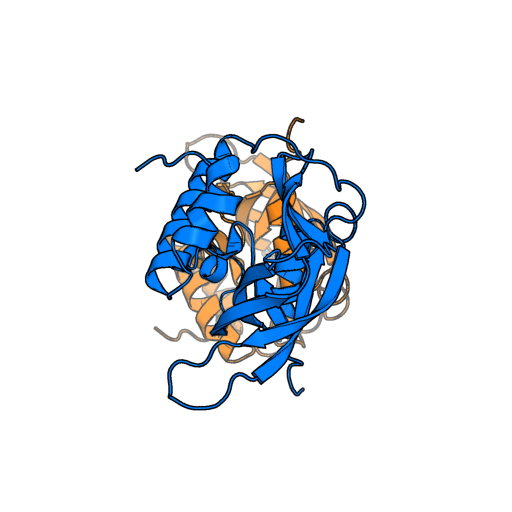.5 8.273 -4.211 1 96.75 81 VAL B O 1
ATOM 1980 N N . PRO B 1 82 ? 10.578 10.289 -4.098 1 95.38 82 PRO B N 1
ATOM 1981 C CA . PRO B 1 82 ? 10.773 11.68 -3.695 1 95.38 82 PRO B CA 1
ATOM 1982 C C . PRO B 1 82 ? 10.359 12.672 -4.777 1 95.38 82 PRO B C 1
ATOM 1984 O O . PRO B 1 82 ? 10.609 13.875 -4.648 1 95.38 82 PRO B O 1
ATOM 1987 N N . THR B 1 83 ? 9.734 12.156 -5.797 1 95.19 83 THR B N 1
ATOM 1988 C CA . THR B 1 83 ? 9.547 12.977 -6.984 1 95.19 83 THR B CA 1
ATOM 1989 C C . THR B 1 83 ? 8.445 14.016 -6.758 1 95.19 83 THR B C 1
ATOM 1991 O O . THR B 1 83 ? 8.617 15.188 -7.098 1 95.19 83 THR B O 1
ATOM 1994 N N . SER B 1 84 ? 7.332 13.656 -6.164 1 96.94 84 SER B N 1
ATOM 1995 C CA . SER B 1 84 ? 6.203 14.555 -5.926 1 96.94 84 SER B CA 1
ATOM 1996 C C . SER B 1 84 ? 6.332 15.25 -4.574 1 96.94 84 SER B C 1
ATOM 1998 O O . SER B 1 84 ? 6.348 16.484 -4.504 1 96.94 84 SER B O 1
ATOM 2000 N N . TYR B 1 85 ? 6.441 14.469 -3.543 1 98.5 85 TYR B N 1
ATOM 2001 C CA . TYR B 1 85 ? 6.668 15 -2.203 1 98.5 85 TYR B CA 1
ATOM 2002 C C . TYR B 1 85 ? 8.023 14.547 -1.661 1 98.5 85 TYR B C 1
ATOM 2004 O O . TYR B 1 85 ? 8.492 13.461 -1.982 1 98.5 85 TYR B O 1
ATOM 2012 N N . GLN B 1 86 ? 8.602 15.367 -0.855 1 98.62 86 GLN B N 1
ATOM 2013 C CA . GLN B 1 86 ? 9.797 15.039 -0.081 1 98.62 86 GLN B CA 1
ATOM 2014 C C . GLN B 1 86 ? 9.453 14.805 1.387 1 98.62 86 GLN B C 1
ATOM 2016 O O . GLN B 1 86 ? 8.508 15.398 1.912 1 98.62 86 GLN B O 1
ATOM 2021 N N . LYS B 1 87 ? 10.188 13.945 2.002 1 98.69 87 LYS B N 1
ATOM 2022 C CA . LYS B 1 87 ? 10.031 13.68 3.43 1 98.69 87 LYS B CA 1
ATOM 2023 C C . LYS B 1 87 ? 10.75 14.742 4.262 1 98.69 87 LYS B C 1
ATOM 2025 O O . LYS B 1 87 ? 11.938 15.008 4.055 1 98.69 87 LYS B O 1
ATOM 2030 N N . LYS B 1 88 ? 10.086 15.359 5.18 1 98.81 88 LYS B N 1
ATOM 2031 C CA . LYS B 1 88 ? 10.648 16.25 6.184 1 98.81 88 LYS B CA 1
ATOM 2032 C C . LYS B 1 88 ? 10.312 15.781 7.594 1 98.81 88 LYS B C 1
ATOM 2034 O O . LYS B 1 88 ? 9.219 15.258 7.836 1 98.81 88 LYS B O 1
ATOM 2039 N N . ILE B 1 89 ? 11.273 15.945 8.477 1 98.88 89 ILE B N 1
ATOM 2040 C CA . ILE B 1 89 ? 11 15.742 9.898 1 98.88 89 ILE B CA 1
ATOM 2041 C C . ILE B 1 89 ? 10.836 17.094 10.586 1 98.88 89 ILE B C 1
ATOM 2043 O O . ILE B 1 89 ? 11.797 17.859 10.695 1 98.88 89 ILE B O 1
ATOM 2047 N N . LEU B 1 90 ? 9.602 17.375 11.055 1 98.88 90 LEU B N 1
ATOM 2048 C CA . LEU B 1 90 ? 9.273 18.688 11.609 1 98.88 90 LEU B CA 1
ATOM 2049 C C . LEU B 1 90 ? 8.625 18.547 12.977 1 98.88 90 LEU B C 1
ATOM 2051 O O . LEU B 1 90 ? 7.957 17.562 13.258 1 98.88 90 LEU B O 1
ATOM 2055 N N . PRO B 1 91 ? 8.82 19.531 13.82 1 98.81 91 PRO B N 1
ATOM 2056 C CA . PRO B 1 91 ? 8.125 19.516 15.109 1 98.81 91 PRO B CA 1
ATOM 2057 C C . PRO B 1 91 ? 6.629 19.797 14.984 1 98.81 91 PRO B C 1
ATOM 2059 O O . PRO B 1 91 ? 6.238 20.812 14.391 1 98.81 91 PRO B O 1
ATOM 2062 N N . VAL B 1 92 ? 5.824 18.953 15.516 1 98.88 92 VAL B N 1
ATOM 2063 C CA . VAL B 1 92 ? 4.375 19.094 15.539 1 98.88 92 VAL B CA 1
ATOM 2064 C C . VAL B 1 92 ? 3.867 19.031 16.969 1 98.88 92 VAL B C 1
ATOM 2066 O O . VAL B 1 92 ? 4.316 18.188 17.766 1 98.88 92 VAL B O 1
ATOM 2069 N N . THR B 1 93 ? 3.033 19.922 17.344 1 98.62 93 THR B N 1
ATOM 2070 C CA . THR B 1 93 ? 2.428 19.906 18.672 1 98.62 93 THR B CA 1
ATOM 2071 C C . THR B 1 93 ? 1.214 18.984 18.688 1 98.62 93 THR B C 1
ATOM 2073 O O . THR B 1 93 ? 0.23 19.219 17.984 1 98.62 93 THR B O 1
ATOM 2076 N N . LEU B 1 94 ? 1.255 17.938 19.422 1 98.44 94 LEU B N 1
ATOM 2077 C CA . LEU B 1 94 ? 0.085 17.094 19.672 1 98.44 94 LEU B CA 1
ATOM 2078 C C . LEU B 1 94 ? -0.861 17.781 20.656 1 98.44 94 LEU B C 1
ATOM 2080 O O . LEU B 1 94 ? -0.482 18.047 21.797 1 98.44 94 LEU B O 1
ATOM 2084 N N . LEU B 1 95 ? -2.02 18.031 20.172 1 96.94 95 LEU B N 1
ATOM 2085 C CA . LEU B 1 95 ? -3.016 18.672 21.031 1 96.94 95 LEU B CA 1
ATOM 2086 C C . LEU B 1 95 ? -3.734 17.641 21.891 1 96.94 95 LEU B C 1
ATOM 2088 O O . LEU B 1 95 ? -4.461 16.797 21.375 1 96.94 95 LEU B O 1
ATOM 2092 N N . ARG B 1 96 ? -3.496 17.641 23.203 1 91.81 96 ARG B N 1
ATOM 2093 C CA . ARG B 1 96 ? -4.039 16.641 24.125 1 91.81 96 ARG B CA 1
ATOM 2094 C C . ARG B 1 96 ? -5.402 17.062 24.641 1 91.81 96 ARG B C 1
ATOM 2096 O O . ARG B 1 96 ? -5.629 18.25 24.922 1 91.81 96 ARG B O 1
ATOM 2103 N N . THR B 1 97 ? -6.277 16.109 24.75 1 86.94 97 THR B N 1
ATOM 2104 C CA . THR B 1 97 ? -7.617 16.375 25.266 1 86.94 97 THR B CA 1
ATOM 2105 C C . THR B 1 97 ? -7.773 15.836 26.688 1 86.94 97 THR B C 1
ATOM 2107 O O . THR B 1 97 ? -8.805 16.047 27.328 1 86.94 97 THR B O 1
ATOM 2110 N N . ASP B 1 98 ? -6.812 15.172 27.203 1 86 98 ASP B N 1
ATOM 2111 C CA . ASP B 1 98 ? -6.926 14.508 28.5 1 86 98 ASP B CA 1
ATOM 2112 C C . ASP B 1 98 ? -6.469 15.422 29.625 1 86 98 ASP B C 1
ATOM 2114 O O . ASP B 1 98 ? -6.258 14.969 30.75 1 86 98 ASP B O 1
ATOM 2118 N N . GLY B 1 99 ? -6.297 16.594 29.422 1 85 99 GLY B N 1
ATOM 2119 C CA . GLY B 1 99 ? -5.906 17.547 30.453 1 85 99 GLY B CA 1
ATOM 2120 C C . GLY B 1 99 ? -4.402 17.656 30.625 1 85 99 GLY B C 1
ATOM 2121 O O . GLY B 1 99 ? -3.924 18.453 31.438 1 85 99 GLY B O 1
ATOM 2122 N N . LYS B 1 100 ? -3.766 16.734 29.984 1 85.62 100 LYS B N 1
ATOM 2123 C CA . LYS B 1 100 ? -2.311 16.812 30.062 1 85.62 100 LYS B CA 1
ATOM 2124 C C . LYS B 1 100 ? -1.772 17.891 29.125 1 85.62 100 LYS B C 1
ATOM 2126 O O . LYS B 1 100 ? -2.514 18.422 28.297 1 85.62 100 LYS B O 1
ATOM 2131 N N . ASP B 1 101 ? -0.579 18.312 29.266 1 90.12 101 ASP B N 1
ATOM 2132 C CA . ASP B 1 101 ? 0.048 19.328 28.422 1 90.12 101 ASP B CA 1
ATOM 2133 C C . ASP B 1 101 ? 0.268 18.797 27 1 90.12 101 ASP B C 1
ATOM 2135 O O . ASP B 1 101 ? 0.552 17.625 26.812 1 90.12 101 ASP B O 1
ATOM 2139 N N . ASP B 1 102 ? 0.175 19.766 26.094 1 92.62 102 ASP B N 1
ATOM 2140 C CA . ASP B 1 102 ? 0.519 19.453 24.719 1 92.62 102 ASP B CA 1
ATOM 2141 C C . ASP B 1 102 ? 1.979 19.016 24.594 1 92.62 102 ASP B C 1
ATOM 2143 O O . ASP B 1 102 ? 2.805 19.359 25.438 1 92.62 102 ASP B O 1
ATOM 2147 N N . LYS B 1 103 ? 2.26 18.172 23.672 1 95.75 103 LYS B N 1
ATOM 2148 C CA . LYS B 1 103 ? 3.598 17.625 23.469 1 95.75 103 LYS B CA 1
ATOM 2149 C C . LYS B 1 103 ? 4.098 17.906 22.047 1 95.75 103 LYS B C 1
ATOM 2151 O O . LYS B 1 103 ? 3.34 17.781 21.078 1 95.75 103 LYS B O 1
ATOM 2156 N N . ILE B 1 104 ? 5.344 18.297 22.016 1 98 104 ILE B N 1
ATOM 2157 C CA . ILE B 1 104 ? 5.961 18.453 20.703 1 98 104 ILE B CA 1
ATOM 2158 C C . ILE B 1 104 ? 6.566 17.109 20.266 1 98 104 ILE B C 1
ATOM 2160 O O . ILE B 1 104 ? 7.34 16.5 21 1 98 104 ILE B O 1
ATOM 2164 N N . ILE B 1 105 ? 6.176 16.703 19.109 1 98.25 105 ILE B N 1
ATOM 2165 C CA . ILE B 1 105 ? 6.664 15.461 18.516 1 98.25 105 ILE B CA 1
ATOM 2166 C C . ILE B 1 105 ? 7.285 15.742 17.141 1 98.25 105 ILE B C 1
ATOM 2168 O O . ILE B 1 105 ? 6.727 16.5 16.344 1 98.25 105 ILE B O 1
ATOM 2172 N N . HIS B 1 106 ? 8.477 15.188 16.906 1 98.69 106 HIS B N 1
ATOM 2173 C CA . HIS B 1 106 ? 9.062 15.297 15.57 1 98.69 106 HIS B CA 1
ATOM 2174 C C . HIS B 1 106 ? 8.453 14.273 14.617 1 98.69 106 HIS B C 1
ATOM 2176 O O . HIS B 1 106 ? 8.586 13.062 14.828 1 98.69 106 HIS B O 1
ATOM 2182 N N . CYS B 1 107 ? 7.809 14.758 13.562 1 98.88 107 CYS B N 1
ATOM 2183 C CA . CYS B 1 107 ? 6.98 13.914 12.703 1 98.88 107 CYS B CA 1
ATOM 2184 C C . CYS B 1 107 ? 7.457 13.977 11.258 1 98.88 107 CYS B C 1
ATOM 2186 O O . CYS B 1 107 ? 7.973 15 10.812 1 98.88 107 CYS B O 1
ATOM 2188 N N . LEU B 1 108 ? 7.262 12.828 10.578 1 98.94 108 LEU B N 1
ATOM 2189 C CA . LEU B 1 108 ? 7.328 12.805 9.117 1 98.94 108 LEU B CA 1
ATOM 2190 C C . LEU B 1 108 ? 6.215 13.648 8.516 1 98.94 108 LEU B C 1
ATOM 2192 O O . LEU B 1 108 ? 5.043 13.492 8.875 1 98.94 108 LEU B O 1
ATOM 2196 N N . VAL B 1 109 ? 6.512 14.57 7.719 1 98.94 109 VAL B N 1
ATOM 2197 C CA . VAL B 1 109 ? 5.598 15.406 6.945 1 98.94 109 VAL B CA 1
ATOM 2198 C C . VAL B 1 109 ? 5.977 15.359 5.469 1 98.94 109 VAL B C 1
ATOM 2200 O O . VAL B 1 109 ? 7.141 15.547 5.109 1 98.94 109 VAL B O 1
ATOM 2203 N N . TYR B 1 110 ? 5.039 15.047 4.602 1 98.94 110 TYR B N 1
ATOM 2204 C CA . TYR B 1 110 ? 5.285 15.062 3.166 1 98.94 110 TYR B CA 1
ATOM 2205 C C . TYR B 1 110 ? 5.086 16.469 2.594 1 98.94 110 TYR B C 1
ATOM 2207 O O . TYR B 1 110 ? 3.994 17.031 2.68 1 98.94 110 TYR B O 1
ATOM 2215 N N . VAL B 1 111 ? 6.137 17 2 1 98.94 111 VAL B N 1
ATOM 2216 C CA . VAL B 1 111 ? 6.117 18.375 1.514 1 98.94 111 VAL B CA 1
ATOM 2217 C C . VAL B 1 111 ? 6.582 18.406 0.059 1 98.94 111 VAL B C 1
ATOM 2219 O O . VAL B 1 111 ? 7.641 17.875 -0.277 1 98.94 111 VAL B O 1
ATOM 2222 N N . ASP B 1 112 ? 5.762 18.969 -0.833 1 98.75 112 ASP B N 1
ATOM 2223 C CA . ASP B 1 112 ? 6.219 19.281 -2.186 1 98.75 112 ASP B CA 1
ATOM 2224 C C . ASP B 1 112 ? 7.012 20.578 -2.215 1 98.75 112 ASP B C 1
ATOM 2226 O O . ASP B 1 112 ? 6.426 21.672 -2.191 1 98.75 112 ASP B O 1
ATOM 2230 N N . THR B 1 113 ? 8.305 20.484 -2.26 1 98.19 113 THR B N 1
ATOM 2231 C CA . THR B 1 113 ? 9.172 21.656 -2.133 1 98.19 113 THR B CA 1
ATOM 2232 C C . THR B 1 113 ? 9.328 22.359 -3.479 1 98.19 113 THR B C 1
ATOM 2234 O O . THR B 1 113 ? 9.859 23.469 -3.545 1 98.19 113 THR B O 1
ATOM 2237 N N . GLU B 1 114 ? 8.867 21.734 -4.531 1 97.94 114 GLU B N 1
ATOM 2238 C CA . GLU B 1 114 ? 9.023 22.297 -5.871 1 97.94 114 GLU B CA 1
ATOM 2239 C C . GLU B 1 114 ? 7.797 23.109 -6.266 1 97.94 114 GLU B C 1
ATOM 2241 O O . GLU B 1 114 ? 7.934 24.188 -6.844 1 97.94 114 GLU B O 1
ATOM 2246 N N . ARG B 1 115 ? 6.672 22.594 -5.938 1 98.25 115 ARG B N 1
ATOM 2247 C CA . ARG B 1 115 ? 5.438 23.281 -6.32 1 98.25 115 ARG B CA 1
ATOM 2248 C C . ARG B 1 115 ? 4.844 24.031 -5.137 1 98.25 115 ARG B C 1
ATOM 2250 O O . ARG B 1 115 ? 3.957 23.531 -4.445 1 98.25 115 ARG B O 1
ATOM 2257 N N . VAL B 1 116 ? 5.27 25.266 -5.023 1 98.19 116 VAL B N 1
ATOM 2258 C CA . VAL B 1 116 ? 4.984 26.016 -3.801 1 98.19 116 VAL B CA 1
ATOM 2259 C C . VAL B 1 116 ? 3.994 27.141 -4.098 1 98.19 116 VAL B C 1
ATOM 2261 O O . VAL B 1 116 ? 3.826 28.062 -3.289 1 98.19 116 VAL B O 1
ATOM 2264 N N . LEU B 1 117 ? 3.389 27.094 -5.246 1 97.62 117 LEU B N 1
ATOM 2265 C CA . LEU B 1 117 ? 2.414 28.125 -5.617 1 97.62 117 LEU B CA 1
ATOM 2266 C C . LEU B 1 117 ? 0.996 27.562 -5.547 1 97.62 117 LEU B C 1
ATOM 2268 O O . LEU B 1 117 ? 0.769 26.391 -5.836 1 97.62 117 LEU B O 1
ATOM 2272 N N . ASP B 1 118 ? 0.066 28.453 -5.328 1 98.19 118 ASP B N 1
ATOM 2273 C CA . ASP B 1 118 ? -1.341 28.078 -5.211 1 98.19 118 ASP B CA 1
ATOM 2274 C C . ASP B 1 118 ? -1.906 27.656 -6.562 1 98.19 118 ASP B C 1
ATOM 2276 O O . ASP B 1 118 ? -1.515 28.172 -7.605 1 98.19 118 ASP B O 1
ATOM 2280 N N . SER B 1 119 ? -2.799 26.75 -6.535 1 98.62 119 SER B N 1
ATOM 2281 C CA . SER B 1 119 ? -3.574 26.312 -7.688 1 98.62 119 SER B CA 1
ATOM 2282 C C . SER B 1 119 ? -4.945 25.797 -7.266 1 98.62 119 SER B C 1
ATOM 2284 O O . SER B 1 119 ? -5.469 26.188 -6.223 1 98.62 119 SER B O 1
ATOM 2286 N N . ILE B 1 120 ? -5.641 25.062 -8.164 1 98.44 120 ILE B N 1
ATOM 2287 C CA . ILE B 1 120 ? -6.965 24.516 -7.883 1 98.44 120 ILE B CA 1
ATOM 2288 C C . ILE B 1 120 ? -6.871 23 -7.703 1 98.44 120 ILE B C 1
ATOM 2290 O O . ILE B 1 120 ? -6 22.359 -8.289 1 98.44 120 ILE B O 1
ATOM 2294 N N . PRO B 1 121 ? -7.766 22.484 -6.945 1 98.69 121 PRO B N 1
ATOM 2295 C CA . PRO B 1 121 ? -7.703 21.047 -6.691 1 98.69 121 PRO B CA 1
ATOM 2296 C C . PRO B 1 121 ? -8.172 20.219 -7.883 1 98.69 121 PRO B C 1
ATOM 2298 O O . PRO B 1 121 ? -9.008 20.656 -8.664 1 98.69 121 PRO B O 1
ATOM 2301 N N . LYS B 1 122 ? -7.621 19.047 -8.023 1 97.81 122 LYS B N 1
ATOM 2302 C CA . LYS B 1 122 ? -8.219 18.047 -8.914 1 97.81 122 LYS B CA 1
ATOM 2303 C C . LYS B 1 122 ? -9.648 17.719 -8.484 1 97.81 122 LYS B C 1
ATOM 2305 O O . LYS B 1 122 ? -9.953 17.688 -7.289 1 97.81 122 LYS B O 1
ATOM 2310 N N . ASP B 1 123 ? -10.43 17.344 -9.422 1 96.75 123 ASP B N 1
ATOM 2311 C CA . ASP B 1 123 ? -11.836 17.047 -9.141 1 96.75 123 ASP B CA 1
ATOM 2312 C C . ASP B 1 123 ? -11.969 15.875 -8.172 1 96.75 123 ASP B C 1
ATOM 2314 O O . ASP B 1 123 ? -12.719 15.953 -7.191 1 96.75 123 ASP B O 1
ATOM 2318 N N . GLU B 1 124 ? -11.273 14.852 -8.461 1 95.19 124 GLU B N 1
ATOM 2319 C CA . GLU B 1 124 ? -11.383 13.664 -7.625 1 95.19 124 GLU B CA 1
ATOM 2320 C C . GLU B 1 124 ? -10.898 13.945 -6.203 1 95.19 124 GLU B C 1
ATOM 2322 O O . GLU B 1 124 ? -11.32 13.281 -5.254 1 95.19 124 GLU B O 1
ATOM 2327 N N . TYR B 1 125 ? -10.008 14.898 -6.07 1 97.69 125 TYR B N 1
ATOM 2328 C CA . TYR B 1 125 ? -9.406 15.203 -4.777 1 97.69 125 TYR B CA 1
ATOM 2329 C C . TYR B 1 125 ? -10.398 15.906 -3.859 1 97.69 125 TYR B C 1
ATOM 2331 O O . TYR B 1 125 ? -10.32 15.781 -2.637 1 97.69 125 TYR B O 1
ATOM 2339 N N . ILE B 1 126 ? -11.305 16.609 -4.445 1 98.56 126 ILE B N 1
ATOM 2340 C CA . ILE B 1 126 ? -12.305 17.344 -3.699 1 98.56 126 ILE B CA 1
ATOM 2341 C C . ILE B 1 126 ? -13.125 16.391 -2.836 1 98.56 126 ILE B C 1
ATOM 2343 O O . ILE B 1 126 ? -13.352 16.656 -1.652 1 98.56 126 ILE B O 1
ATOM 2347 N N . GLU B 1 127 ? -13.477 15.32 -3.414 1 97.5 127 GLU B N 1
ATOM 2348 C CA . GLU B 1 127 ? -14.266 14.344 -2.668 1 97.5 127 GLU B CA 1
ATOM 2349 C C . GLU B 1 127 ? -13.477 13.781 -1.488 1 97.5 127 GLU B C 1
ATOM 2351 O O . GLU B 1 127 ? -14 13.695 -0.373 1 97.5 127 GLU B O 1
ATOM 2356 N N . ARG B 1 128 ? -12.289 13.391 -1.717 1 97.5 128 ARG B N 1
ATOM 2357 C CA . ARG B 1 128 ? -11.461 12.812 -0.665 1 97.5 128 ARG B CA 1
ATOM 2358 C C . ARG B 1 128 ? -11.203 13.82 0.448 1 97.5 128 ARG B C 1
ATOM 2360 O O . ARG B 1 128 ? -11.266 13.477 1.631 1 97.5 128 ARG B O 1
ATOM 2367 N N . MET B 1 129 ? -10.945 15.07 0.045 1 98.75 129 MET B N 1
ATOM 2368 C CA . MET B 1 129 ? -10.688 16.109 1.036 1 98.75 129 MET B CA 1
ATOM 2369 C C . MET B 1 129 ? -11.93 16.391 1.869 1 98.75 129 MET B C 1
ATOM 2371 O O . MET B 1 129 ? -11.836 16.672 3.064 1 98.75 129 MET B O 1
ATOM 2375 N N . ASN B 1 130 ? -13.117 16.312 1.226 1 98.81 130 ASN B N 1
ATOM 2376 C CA . ASN B 1 130 ? -14.328 16.547 1.999 1 98.81 130 ASN B CA 1
ATOM 2377 C C . ASN B 1 130 ? -14.531 15.461 3.059 1 98.81 130 ASN B C 1
ATOM 2379 O O . ASN B 1 130 ? -14.977 15.758 4.172 1 98.81 130 ASN B O 1
ATOM 2383 N N . LYS B 1 131 ? -14.219 14.25 2.727 1 98.69 131 LYS B N 1
ATOM 2384 C CA . LYS B 1 131 ? -14.25 13.188 3.732 1 98.69 131 LYS B CA 1
ATOM 2385 C C . LYS B 1 131 ? -13.234 13.453 4.84 1 98.69 131 LYS B C 1
ATOM 2387 O O . LYS B 1 131 ? -13.531 13.258 6.02 1 98.69 131 LYS B O 1
ATOM 2392 N N . GLY B 1 132 ? -12.055 13.914 4.441 1 98.81 132 GLY B N 1
ATOM 2393 C CA . GLY B 1 132 ? -11.031 14.266 5.41 1 98.81 132 GLY B CA 1
ATOM 2394 C C . GLY B 1 132 ? -11.43 15.414 6.316 1 98.81 132 GLY B C 1
ATOM 2395 O O . GLY B 1 132 ? -11.172 15.383 7.52 1 98.81 132 GLY B O 1
ATOM 2396 N N . ILE B 1 133 ? -12.055 16.422 5.707 1 98.81 133 ILE B N 1
ATOM 2397 C CA . ILE B 1 133 ? -12.508 17.578 6.465 1 98.81 133 ILE B CA 1
ATOM 2398 C C . ILE B 1 133 ? -13.555 17.156 7.488 1 98.81 133 ILE B C 1
ATOM 2400 O O . ILE B 1 133 ? -13.539 17.609 8.633 1 98.81 133 ILE B O 1
ATOM 2404 N N . THR B 1 134 ? -14.477 16.266 7.086 1 98.69 134 THR B N 1
ATOM 2405 C CA . THR B 1 134 ? -15.477 15.742 8.008 1 98.69 134 THR B CA 1
ATOM 2406 C C . THR B 1 134 ? -14.805 15.094 9.219 1 98.69 134 THR B C 1
ATOM 2408 O O . THR B 1 134 ? -15.164 15.375 10.359 1 98.69 134 THR B O 1
ATOM 2411 N N . ASP B 1 135 ? -13.836 14.266 9.008 1 98.81 135 ASP B N 1
ATOM 2412 C CA . ASP B 1 135 ? -13.102 13.617 10.094 1 98.81 135 ASP B CA 1
ATOM 2413 C C . ASP B 1 135 ? -12.359 14.641 10.953 1 98.81 135 ASP B C 1
ATOM 2415 O O . ASP B 1 135 ? -12.312 14.516 12.172 1 98.81 135 ASP B O 1
ATOM 2419 N N . ALA B 1 136 ? -11.75 15.586 10.305 1 98.88 136 ALA B N 1
ATOM 2420 C CA . ALA B 1 136 ? -10.984 16.609 11.008 1 98.88 136 ALA B CA 1
ATOM 2421 C C . ALA B 1 136 ? -11.859 17.375 12 1 98.88 136 ALA B C 1
ATOM 2423 O O . ALA B 1 136 ? -11.492 17.516 13.164 1 98.88 136 ALA B O 1
ATOM 2424 N N . VAL B 1 137 ? -12.992 17.797 11.508 1 98.5 137 VAL B N 1
ATOM 2425 C CA . VAL B 1 137 ? -13.906 18.547 12.359 1 98.5 137 VAL B CA 1
ATOM 2426 C C . VAL B 1 137 ? -14.406 17.656 13.492 1 98.5 137 VAL B C 1
ATOM 2428 O O . VAL B 1 137 ? -14.445 18.078 14.648 1 98.5 137 VAL B O 1
ATOM 2431 N N . LYS B 1 138 ? -14.75 16.453 13.203 1 98.38 138 LYS B N 1
ATOM 2432 C CA . LYS B 1 138 ? -15.219 15.508 14.211 1 98.38 138 LYS B CA 1
ATOM 2433 C C . LYS B 1 138 ? -14.18 15.328 15.312 1 98.38 138 LYS B C 1
ATOM 2435 O O . LYS B 1 138 ? -14.539 15.18 16.484 1 98.38 138 LYS B O 1
ATOM 2440 N N . GLU B 1 139 ? -12.906 15.391 14.984 1 98.25 139 GLU B N 1
ATOM 2441 C CA . GLU B 1 139 ? -11.836 15.117 15.945 1 98.25 139 GLU B CA 1
ATOM 2442 C C . GLU B 1 139 ? -11.406 16.391 16.672 1 98.25 139 GLU B C 1
ATOM 2444 O O . GLU B 1 139 ? -10.555 16.344 17.562 1 98.25 139 GLU B O 1
ATOM 2449 N N . GLY B 1 140 ? -11.938 17.5 16.219 1 97.62 140 GLY B N 1
ATOM 2450 C CA . GLY B 1 140 ? -11.711 18.703 17.016 1 97.62 140 GLY B CA 1
ATOM 2451 C C . GLY B 1 140 ? -10.914 19.766 16.297 1 97.62 140 GLY B C 1
ATOM 2452 O O . GLY B 1 140 ? -10.562 20.797 16.875 1 97.62 140 GLY B O 1
ATOM 2453 N N . VAL B 1 141 ? -10.602 19.578 15.039 1 98.69 141 VAL B N 1
ATOM 2454 C CA . VAL B 1 141 ? -9.992 20.656 14.266 1 98.69 141 VAL B CA 1
ATOM 2455 C C . VAL B 1 141 ? -10.961 21.828 14.172 1 98.69 141 VAL B C 1
ATOM 2457 O O . VAL B 1 141 ? -12.133 21.656 13.836 1 98.69 141 VAL B O 1
ATOM 2460 N N . PRO B 1 142 ? -10.492 23 14.453 1 98.25 142 PRO B N 1
ATOM 2461 C CA . PRO B 1 142 ? -11.398 24.156 14.477 1 98.25 142 PRO B CA 1
ATOM 2462 C C . PRO B 1 142 ? -12.016 24.438 13.109 1 98.25 142 PRO B C 1
ATOM 2464 O O . PRO B 1 142 ? -11.305 24.5 12.102 1 98.25 142 PRO B O 1
ATOM 2467 N N . LYS B 1 143 ? -13.289 24.656 13.094 1 98.25 143 LYS B N 1
ATOM 2468 C CA . LYS B 1 143 ? -14 24.969 11.859 1 98.25 143 LYS B CA 1
ATOM 2469 C C . LYS B 1 143 ? -13.461 26.234 11.211 1 98.25 143 LYS B C 1
ATOM 2471 O O . LYS B 1 143 ? -13.43 26.344 9.984 1 98.25 143 LYS B O 1
ATOM 2476 N N . ASP B 1 144 ? -13.078 27.203 12.031 1 97.88 144 ASP B N 1
ATOM 2477 C CA . ASP B 1 144 ? -12.531 28.453 11.5 1 97.88 144 ASP B CA 1
ATOM 2478 C C . ASP B 1 144 ? -11.289 28.188 10.648 1 97.88 144 ASP B C 1
ATOM 2480 O O . ASP B 1 144 ? -11.062 28.859 9.641 1 97.88 144 ASP B O 1
ATOM 2484 N N . TYR B 1 145 ? -10.438 27.234 11.062 1 98.62 145 TYR B N 1
ATOM 2485 C CA . TYR B 1 145 ? -9.273 26.828 10.281 1 98.62 145 TYR B CA 1
ATOM 2486 C C . TYR B 1 145 ? -9.688 26.234 8.945 1 98.62 145 TYR B C 1
ATOM 2488 O O . TYR B 1 145 ? -9.125 26.562 7.902 1 98.62 145 TYR B O 1
ATOM 2496 N N . ILE B 1 146 ? -10.672 25.344 9.031 1 98.75 146 ILE B N 1
ATOM 2497 C CA . ILE B 1 146 ? -11.18 24.703 7.82 1 98.75 146 ILE B CA 1
ATOM 2498 C C . ILE B 1 146 ? -11.68 25.766 6.844 1 98.75 146 ILE B C 1
ATOM 2500 O O . ILE B 1 146 ? -11.312 25.766 5.668 1 98.75 146 ILE B O 1
ATOM 2504 N N . ASP B 1 147 ? -12.453 26.672 7.324 1 98 147 ASP B N 1
ATOM 2505 C CA . ASP B 1 147 ? -13.062 27.703 6.488 1 98 147 ASP B CA 1
ATOM 2506 C C . ASP B 1 147 ? -12.008 28.641 5.906 1 98 147 ASP B C 1
ATOM 2508 O O . ASP B 1 147 ? -12.094 29.031 4.738 1 98 147 ASP B O 1
ATOM 2512 N N . LYS B 1 148 ? -11.094 29.016 6.695 1 97.38 148 LYS B N 1
ATOM 2513 C CA . LYS B 1 148 ? -10.094 30 6.297 1 97.38 148 LYS B CA 1
ATOM 2514 C C . LYS B 1 148 ? -9.109 29.406 5.293 1 97.38 148 LYS B C 1
ATOM 2516 O O . LYS B 1 148 ? -8.695 30.078 4.352 1 97.38 148 LYS B O 1
ATOM 2521 N N . TYR B 1 149 ? -8.758 28.156 5.449 1 98.12 149 TYR B N 1
ATOM 2522 C CA . TYR B 1 149 ? -7.656 27.641 4.648 1 98.12 149 TYR B CA 1
ATOM 2523 C C . TYR B 1 149 ? -8.156 26.578 3.666 1 98.12 149 TYR B C 1
ATOM 2525 O O . TYR B 1 149 ? -8 26.734 2.451 1 98.12 149 TYR B O 1
ATOM 2533 N N . LEU B 1 150 ? -8.82 25.516 4.113 1 98.75 150 LEU B N 1
ATOM 2534 C CA . LEU B 1 150 ? -9.172 24.406 3.229 1 98.75 150 LEU B CA 1
ATOM 2535 C C . LEU B 1 150 ? -10.312 24.797 2.299 1 98.75 150 LEU B C 1
ATOM 2537 O O . LEU B 1 150 ? -10.258 24.547 1.095 1 98.75 150 LEU B O 1
ATOM 2541 N N . ARG B 1 151 ? -11.305 25.516 2.844 1 98.62 151 ARG B N 1
ATOM 2542 C CA . ARG B 1 151 ? -12.508 25.828 2.072 1 98.62 151 ARG B CA 1
ATOM 2543 C C . ARG B 1 151 ? -12.227 26.891 1.024 1 98.62 151 ARG B C 1
ATOM 2545 O O . ARG B 1 151 ? -13.023 27.094 0.106 1 98.62 151 ARG B O 1
ATOM 2552 N N . GLN B 1 152 ? -11.102 27.578 1.12 1 97.62 152 GLN B N 1
ATOM 2553 C CA . GLN B 1 152 ? -10.688 28.484 0.057 1 97.62 152 GLN B CA 1
ATOM 2554 C C . GLN B 1 152 ? -10.445 27.734 -1.248 1 97.62 152 GLN B C 1
ATOM 2556 O O . GLN B 1 152 ? -10.594 28.297 -2.334 1 97.62 152 GLN B O 1
ATOM 2561 N N . TYR B 1 153 ? -10.125 26.453 -1.13 1 98.44 153 TYR B N 1
ATOM 2562 C CA . TYR B 1 153 ? -9.742 25.672 -2.299 1 98.44 153 TYR B CA 1
ATOM 2563 C C . TYR B 1 153 ? -10.727 24.531 -2.535 1 98.44 153 TYR B C 1
ATOM 2565 O O . TYR B 1 153 ? -11.016 24.188 -3.682 1 98.44 153 TYR B O 1
ATOM 2573 N N . ILE B 1 154 ? -11.164 23.938 -1.429 1 98.75 154 ILE B N 1
ATOM 2574 C CA . ILE B 1 154 ? -11.992 22.75 -1.491 1 98.75 154 ILE B CA 1
ATOM 2575 C C . ILE B 1 154 ? -13.461 23.125 -1.302 1 98.75 154 ILE B C 1
ATOM 2577 O O . ILE B 1 154 ? -13.898 23.375 -0.179 1 98.75 154 ILE B O 1
ATOM 2581 N N . PRO B 1 155 ? -14.227 23.078 -2.305 1 98.12 155 PRO B N 1
ATOM 2582 C CA . PRO B 1 155 ? -15.641 23.391 -2.123 1 98.12 155 PRO B CA 1
ATOM 2583 C C . PRO B 1 155 ? -16.359 22.359 -1.263 1 98.12 155 PRO B C 1
ATOM 2585 O O . PRO B 1 155 ? -16.031 21.172 -1.313 1 98.12 155 PRO B O 1
ATOM 2588 N N . ASP B 1 156 ? -17.344 22.781 -0.514 1 94.56 156 ASP B N 1
ATOM 2589 C CA . ASP B 1 156 ? -18.172 21.906 0.305 1 94.56 156 ASP B CA 1
ATOM 2590 C C . ASP B 1 156 ? -19.188 21.141 -0.552 1 94.56 156 ASP B C 1
ATOM 2592 O O . ASP B 1 156 ? -20.047 21.75 -1.183 1 94.56 156 ASP B O 1
ATOM 2596 N N . GLU B 1 157 ? -18.984 19.906 -0.709 1 86.12 157 GLU B N 1
ATOM 2597 C CA . GLU B 1 157 ? -19.922 19.141 -1.524 1 86.12 157 GLU B CA 1
ATOM 2598 C C . GLU B 1 157 ? -21.062 18.562 -0.676 1 86.12 157 GLU B C 1
ATOM 2600 O O . GLU B 1 157 ? -21.938 17.875 -1.192 1 86.12 157 GLU B O 1
ATOM 2605 N N . HIS B 1 158 ? -21.156 18.828 0.606 1 71 158 HIS B N 1
ATOM 2606 C CA . HIS B 1 158 ? -22.281 18.422 1.448 1 71 158 HIS B CA 1
ATOM 2607 C C . HIS B 1 158 ? -23.016 19.641 2.016 1 71 158 HIS B C 1
ATOM 2609 O O . HIS B 1 158 ? -22.406 20.688 2.217 1 71 158 HIS B O 1
#

Sequence (316 aa):
MTEIATFYFAYGSNLWREQMNLRCPENNFLGVGLLKEWRWFINKRGYANVVPSKEAGDDVYGFLYKINTKDEDVLDVYEGVPTSYQKKILPVTLLRTDGKDDKIIHCLVYVDTERVLDSIPKDEYIERMNKGITDAVKEGVPKDYIDKYLRQYIPDEHMTEIATFYFAYGSNLWREQMNLRCPENNFLGVGLLKEWRWFINKRGYANVVPSKEAGDDVYGFLYKINTKDEDVLDVYEGVPTSYQKKILPVTLLRTDGKDDKIIHCLVYVDTERVLDSIPKDEYIERMNKGITDAVKEGVPKDYIDKYLRQYIPDEH

InterPro domains:
  IPR009288 Gamma-glutamylcyclotransferase, AIG2-like domain [PF06094] (8-114)
  IPR013024 Gamma-glutamyl cyclotransferase-like [cd06661] (8-111)
  IPR017939 Gamma-glutamylcyclotransferase [PTHR12935] (7-155)
  IPR036568 Gamma-glutamyl cyclotransferase-like superfamily [SSF110857] (7-127)